Protein AF-A0A6I7NC15-F1 (afdb_monomer_lite)

Secondary structure (DSSP, 8-state):
-HHHHHHHHHHHHHHHHHHHHHHHHHHHHHHH------------------------------------PPP--PPPPPPPPPPPP-PPPPPPPP-PPPPPPPPPPPPPP------------------PPPP-----------------------HHHHHHHHHHHHHHH-HHHHHHHHHHHHHHS-TT-TTHHHHHHHHHHHHHHTT-HHHHHHHHHHHHHHS-HHHHHHHHHHHHHHHHHHSTTGGGGGGGG-

Sequence (254 aa):
MAAVRTFLRKYWILIVIVLWVIAWANRDWLAGQAPAGEDAYAEERPIEVPPAVRDVEADEDAAAAEPSPRPQETPPEPEPAPEPEPVAPAPETEVSAVPQPEPAPAVPEREPEAEAEAEVDRPTATPETPITAAPVTEPVVEREEVVAPEVVETPAELLSRSRSVARSRGPGAAAEVLAAGLRELPGDVPERADLYGEMGNYHFTAGNFTAALAAYDSALKALPEEDRIAMLRRLAPIYDRYHPAGRSHLDQFR

Foldseek 3Di:
DVVVVVVCVVCVVVVVVVVVVVVVVVVVVVVPPPPPDDDDPPPPDDPPDDDDDDDDDDDDDDDDDDDDDDPPDDPPDDDDDDDDDDDDDDDDDDDDDDDDDDDDDDDDDDDDDDDDDDDDDDDDDDDDDDDDDDDDDDDPDPPPPPVPPPPLQDLVNLLVVLVVCCVVPNLVVSLVSLVVSLVSDDLLDLCQLVSLQSSLVSCVRVVNLVSSVVSNVVSLVSHDLVPNVVSLVVCQVVQLPRPPVHSVVSVVSD

Radius of gyration: 33.26 Å; chains: 1; bounding box: 76×78×98 Å

Structure (mmCIF, N/CA/C/O backbone):
data_AF-A0A6I7NC15-F1
#
_entry.id   AF-A0A6I7NC15-F1
#
loop_
_atom_site.group_PDB
_atom_site.id
_atom_site.type_symbol
_atom_site.label_atom_id
_atom_site.label_alt_id
_atom_site.label_comp_id
_atom_site.label_asym_id
_atom_site.label_entity_id
_atom_site.label_seq_id
_atom_site.pdbx_PDB_ins_code
_atom_site.Cartn_x
_atom_site.Cartn_y
_atom_site.Cartn_z
_atom_site.occupancy
_atom_site.B_iso_or_equiv
_atom_site.auth_seq_id
_atom_site.auth_comp_id
_atom_site.auth_asym_id
_atom_site.auth_atom_id
_atom_site.pdbx_PDB_model_num
ATOM 1 N N . MET A 1 1 ? 31.608 29.671 -37.536 1.00 59.28 1 MET A N 1
ATOM 2 C CA . MET A 1 1 ? 30.772 28.443 -37.546 1.00 59.28 1 MET A CA 1
ATOM 3 C C . MET A 1 1 ? 31.076 27.440 -36.422 1.00 59.28 1 MET A C 1
ATOM 5 O O . MET A 1 1 ? 30.171 26.700 -36.061 1.00 59.28 1 MET A O 1
ATOM 9 N N . ALA A 1 2 ? 32.283 27.391 -35.835 1.00 73.38 2 ALA A N 1
ATOM 10 C CA . ALA A 1 2 ? 32.588 26.456 -34.736 1.00 73.38 2 ALA A CA 1
ATOM 11 C C . ALA A 1 2 ? 31.873 26.797 -33.407 1.00 73.38 2 ALA A C 1
ATOM 13 O O . ALA A 1 2 ? 31.370 25.902 -32.739 1.00 73.38 2 ALA A O 1
ATOM 14 N N . ALA A 1 3 ? 31.737 28.087 -33.072 1.00 77.38 3 ALA A N 1
ATOM 15 C CA . ALA A 1 3 ? 31.092 28.534 -31.831 1.00 77.38 3 ALA A CA 1
ATOM 16 C C . ALA A 1 3 ? 29.599 28.150 -31.729 1.00 77.38 3 ALA A C 1
ATOM 18 O O . ALA A 1 3 ? 29.119 27.808 -30.652 1.00 77.38 3 ALA A O 1
ATOM 19 N N . VAL A 1 4 ? 28.880 28.127 -32.860 1.00 83.06 4 VAL A N 1
ATOM 20 C CA . VAL A 1 4 ? 27.444 27.794 -32.911 1.00 83.06 4 VAL A CA 1
ATOM 21 C C . VAL A 1 4 ? 27.193 26.325 -32.552 1.00 83.06 4 VAL A C 1
ATOM 23 O O . VAL A 1 4 ? 26.239 26.021 -31.842 1.00 83.06 4 VAL A O 1
ATOM 26 N N . ARG A 1 5 ? 28.076 25.403 -32.966 1.00 86.94 5 ARG A N 1
ATOM 27 C CA . ARG A 1 5 ? 27.926 23.967 -32.659 1.00 86.94 5 ARG A CA 1
ATOM 28 C C . ARG A 1 5 ? 28.148 23.664 -31.179 1.00 86.94 5 ARG A C 1
ATOM 30 O O . ARG A 1 5 ? 27.457 22.816 -30.624 1.00 86.94 5 ARG A O 1
ATOM 37 N N . THR A 1 6 ? 29.083 24.362 -30.535 1.00 90.69 6 THR A N 1
ATOM 38 C CA . THR A 1 6 ? 29.348 24.198 -29.098 1.00 90.69 6 THR A CA 1
ATOM 39 C C . THR A 1 6 ? 28.183 24.713 -28.258 1.00 90.69 6 THR A C 1
ATOM 41 O O . THR A 1 6 ? 27.813 24.075 -27.275 1.00 90.69 6 THR A O 1
ATOM 44 N N . PHE A 1 7 ? 27.560 25.818 -28.681 1.00 85.81 7 PHE A N 1
ATOM 45 C CA . PHE A 1 7 ? 26.351 26.336 -28.048 1.00 85.81 7 PHE A CA 1
ATOM 46 C C . PHE A 1 7 ? 25.203 25.323 -28.182 1.00 85.81 7 PHE A C 1
ATOM 48 O O . PHE A 1 7 ? 24.685 24.847 -27.175 1.00 85.81 7 PHE A O 1
ATOM 55 N N . LEU A 1 8 ? 24.895 24.868 -29.401 1.00 88.25 8 LEU A N 1
ATOM 56 C CA . LEU A 1 8 ? 23.813 23.903 -29.637 1.00 88.25 8 LEU A CA 1
ATOM 57 C C . LEU A 1 8 ? 23.972 22.616 -28.814 1.00 88.25 8 LEU A C 1
ATOM 59 O O . LEU A 1 8 ? 23.009 22.123 -28.238 1.00 88.25 8 LEU A O 1
ATOM 63 N N . ARG A 1 9 ? 25.200 22.100 -28.691 1.00 89.50 9 ARG A N 1
ATOM 64 C CA . ARG A 1 9 ? 25.469 20.869 -27.937 1.00 89.50 9 ARG A CA 1
ATOM 65 C C . ARG A 1 9 ? 25.280 21.035 -26.427 1.00 89.50 9 ARG A C 1
ATOM 67 O O . ARG A 1 9 ? 24.850 20.091 -25.773 1.00 89.50 9 ARG A O 1
ATOM 74 N N . LYS A 1 10 ? 25.582 22.217 -25.879 1.00 91.25 10 LYS A N 1
ATOM 75 C CA . LYS A 1 10 ? 25.430 22.502 -24.443 1.00 91.25 10 LYS A CA 1
ATOM 76 C C . LYS A 1 10 ? 23.969 22.736 -24.057 1.00 91.25 10 LYS A C 1
ATOM 78 O O . LYS A 1 10 ? 23.552 22.307 -22.988 1.00 91.25 10 LYS A O 1
ATOM 83 N N . TYR A 1 11 ? 23.198 23.383 -24.929 1.00 95.75 11 TYR A N 1
ATOM 84 C CA . TYR A 1 11 ? 21.806 23.732 -24.638 1.00 95.75 11 TYR A CA 1
ATOM 85 C C . TYR A 1 11 ? 20.787 22.692 -25.105 1.00 95.75 11 TYR A C 1
ATOM 87 O O . TYR A 1 11 ? 19.640 22.773 -24.685 1.00 95.75 11 TYR A O 1
ATOM 95 N N . TRP A 1 12 ? 21.179 21.688 -25.898 1.00 96.56 12 TRP A N 1
ATOM 96 C CA . TRP A 1 12 ? 20.254 20.635 -26.329 1.00 96.56 12 TRP A CA 1
ATOM 97 C C . TRP A 1 12 ? 19.620 19.917 -25.124 1.00 96.56 12 TRP A C 1
ATOM 99 O O . TRP A 1 12 ? 18.405 19.897 -25.002 1.00 96.56 12 TRP A O 1
ATOM 109 N N . ILE A 1 13 ? 20.396 19.459 -24.140 1.00 94.88 13 ILE A N 1
ATOM 110 C CA . ILE A 1 13 ? 19.821 18.796 -22.949 1.00 94.88 13 ILE A CA 1
ATOM 111 C C . ILE A 1 13 ? 18.799 19.695 -22.228 1.00 94.88 13 ILE A C 1
ATOM 113 O O . ILE A 1 13 ? 17.731 19.231 -21.839 1.00 94.88 13 ILE A O 1
ATOM 117 N N . LEU A 1 14 ? 19.086 20.994 -22.110 1.00 96.50 14 LEU A N 1
ATOM 118 C CA . LEU A 1 14 ? 18.169 21.968 -21.512 1.00 96.50 14 LEU A CA 1
ATOM 119 C C . LEU A 1 14 ? 16.873 22.110 -22.321 1.00 96.50 14 LEU A C 1
ATOM 121 O O . LEU A 1 14 ? 15.792 22.132 -21.743 1.00 96.50 14 LEU A O 1
ATOM 125 N N . ILE A 1 15 ? 16.974 22.147 -23.650 1.00 96.50 15 ILE A N 1
ATOM 126 C CA . ILE A 1 15 ? 15.816 22.192 -24.549 1.00 96.50 15 ILE A CA 1
ATOM 127 C C . ILE A 1 15 ? 14.973 20.910 -24.421 1.00 96.50 15 ILE A C 1
ATOM 129 O O . ILE A 1 15 ? 13.752 21.024 -24.374 1.00 96.50 15 ILE A O 1
ATOM 133 N N . VAL A 1 16 ? 15.580 19.715 -24.291 1.00 97.25 16 VAL A N 1
ATOM 134 C CA . VAL A 1 16 ? 14.831 18.462 -24.022 1.00 97.25 16 VAL A CA 1
ATOM 135 C C . VAL A 1 16 ? 14.010 18.601 -22.744 1.00 97.25 16 VAL A C 1
ATOM 137 O O . VAL A 1 16 ? 12.819 18.307 -22.743 1.00 97.25 16 VAL A O 1
ATOM 140 N N . ILE A 1 17 ? 14.652 19.038 -21.656 1.00 96.88 17 ILE A N 1
ATOM 141 C CA . ILE A 1 17 ? 14.025 19.124 -20.332 1.00 96.88 17 ILE A CA 1
ATOM 142 C C . ILE A 1 17 ? 12.861 20.115 -20.364 1.00 96.88 17 ILE A C 1
ATOM 144 O O . ILE A 1 17 ? 11.776 19.798 -19.886 1.00 96.88 17 ILE A O 1
ATOM 148 N N . VAL A 1 18 ? 13.056 21.286 -20.976 1.00 97.44 18 VAL A N 1
ATOM 149 C CA . VAL A 1 18 ? 11.997 22.295 -21.110 1.00 97.44 18 VAL A CA 1
ATOM 150 C C . VAL A 1 18 ? 10.830 21.765 -21.947 1.00 97.44 18 VAL A C 1
ATOM 152 O O . VAL A 1 18 ? 9.682 21.896 -21.529 1.00 97.44 18 VAL A O 1
ATOM 155 N N . LEU A 1 19 ? 11.099 21.111 -23.083 1.00 96.88 19 LEU A N 1
ATOM 156 C CA . LEU A 1 19 ? 10.047 20.502 -23.908 1.00 96.88 19 LEU A CA 1
ATOM 157 C C . LEU A 1 19 ? 9.285 19.405 -23.156 1.00 96.88 19 LEU A C 1
ATOM 159 O O . LEU A 1 19 ? 8.067 19.308 -23.292 1.00 96.88 19 LEU A O 1
ATOM 163 N N . TRP A 1 20 ? 9.975 18.611 -22.337 1.00 97.06 20 TRP A N 1
ATOM 164 C CA . TRP A 1 20 ? 9.352 17.570 -21.524 1.00 97.06 20 TRP A CA 1
ATOM 165 C C . TRP A 1 20 ? 8.433 18.153 -20.441 1.00 97.06 20 TRP A C 1
ATOM 167 O O . TRP A 1 20 ? 7.313 17.677 -20.276 1.00 97.06 20 TRP A O 1
ATOM 177 N N . VAL A 1 21 ? 8.853 19.230 -19.766 1.00 95.88 21 VAL A N 1
ATOM 178 C CA . VAL A 1 21 ? 8.022 19.934 -18.771 1.00 95.88 21 VAL A CA 1
ATOM 179 C C . VAL A 1 21 ? 6.787 20.564 -19.419 1.00 95.88 21 VAL A C 1
ATOM 181 O O . VAL A 1 21 ? 5.694 20.427 -18.878 1.00 95.88 21 VAL A O 1
ATOM 184 N N . ILE A 1 22 ? 6.927 21.197 -20.591 1.00 94.56 22 ILE A N 1
ATOM 185 C CA . ILE A 1 22 ? 5.785 21.766 -21.331 1.00 94.56 22 ILE A CA 1
ATOM 186 C C . ILE A 1 22 ? 4.804 20.659 -21.746 1.00 94.56 22 ILE A C 1
ATOM 188 O O . ILE A 1 22 ? 3.594 20.812 -21.580 1.00 94.56 22 ILE A O 1
ATOM 192 N N . ALA A 1 23 ? 5.309 19.527 -22.247 1.00 90.56 23 ALA A N 1
ATOM 193 C CA . ALA A 1 23 ? 4.473 18.387 -22.619 1.00 90.56 23 ALA A CA 1
ATOM 194 C C . ALA A 1 23 ? 3.731 17.791 -21.411 1.00 90.56 23 ALA A C 1
ATOM 196 O O . ALA A 1 23 ? 2.566 17.411 -21.528 1.00 90.56 23 ALA A O 1
ATOM 197 N N . TRP A 1 24 ? 4.387 17.731 -20.250 1.00 93.44 24 TRP A N 1
ATOM 198 C CA . TRP A 1 24 ? 3.774 17.258 -19.012 1.00 93.44 24 TRP A CA 1
ATOM 199 C C . TRP A 1 24 ? 2.712 18.238 -18.486 1.00 93.44 24 TRP A C 1
ATOM 201 O O . TRP A 1 24 ? 1.601 17.815 -18.190 1.00 93.44 24 TRP A O 1
ATOM 211 N N . ALA A 1 25 ? 2.989 19.545 -18.481 1.00 85.88 25 ALA A N 1
ATOM 212 C CA . ALA A 1 25 ? 2.035 20.569 -18.047 1.00 85.88 25 ALA A CA 1
ATOM 213 C C . ALA A 1 25 ? 0.772 20.626 -18.932 1.00 85.88 25 ALA A C 1
ATOM 215 O O . ALA A 1 25 ? -0.342 20.755 -18.425 1.00 85.88 25 ALA A O 1
ATOM 216 N N . ASN A 1 26 ? 0.918 20.461 -20.252 1.00 86.56 26 ASN A N 1
ATOM 217 C CA . ASN A 1 26 ? -0.228 20.412 -21.166 1.00 86.56 26 ASN A CA 1
ATOM 218 C C . ASN A 1 26 ? -1.077 19.143 -21.006 1.00 86.56 26 ASN A C 1
ATOM 220 O O . ASN A 1 26 ? -2.262 19.160 -21.337 1.00 86.56 26 ASN A O 1
ATOM 224 N N . ARG A 1 27 ? -0.504 18.043 -20.501 1.00 83.06 27 ARG A N 1
ATOM 225 C CA . ARG A 1 27 ? -1.249 16.800 -20.262 1.00 83.06 27 ARG A CA 1
ATOM 226 C C . ARG A 1 27 ? -2.326 16.987 -19.194 1.00 83.06 27 ARG A C 1
ATOM 228 O O . ARG A 1 27 ? -3.437 16.500 -19.385 1.00 83.06 27 ARG A O 1
ATOM 235 N N . ASP A 1 28 ? -2.013 17.704 -18.118 1.00 76.81 28 ASP A N 1
ATOM 236 C CA . ASP A 1 28 ? -2.983 17.991 -17.057 1.00 76.81 28 ASP A CA 1
ATOM 237 C C . ASP A 1 28 ? -4.042 19.000 -17.520 1.00 76.81 28 ASP A C 1
ATOM 239 O O . ASP A 1 28 ? -5.221 18.849 -17.200 1.00 76.81 28 ASP A O 1
ATOM 243 N N . TRP A 1 29 ? -3.662 19.976 -18.354 1.00 73.81 29 TRP A N 1
ATOM 244 C CA . TRP A 1 29 ? -4.610 20.938 -18.926 1.00 73.81 29 TRP A CA 1
ATOM 245 C C . TRP A 1 29 ? -5.618 20.281 -19.886 1.00 73.81 29 TRP A C 1
ATOM 247 O O . TRP A 1 29 ? -6.814 20.566 -19.822 1.00 73.81 29 TRP A O 1
ATOM 257 N N . LEU A 1 30 ? -5.174 19.327 -20.713 1.00 64.38 30 LEU A N 1
ATOM 258 C CA . LEU A 1 30 ? -6.049 18.574 -21.623 1.00 64.38 30 LEU A CA 1
ATOM 259 C C . LEU A 1 30 ? -6.990 17.594 -20.903 1.00 64.38 30 LEU A C 1
ATOM 261 O O . LEU A 1 30 ? -8.026 17.234 -21.456 1.00 64.38 30 LEU A O 1
ATOM 265 N N . ALA A 1 31 ? -6.669 17.169 -19.678 1.00 69.06 31 ALA A N 1
ATOM 266 C CA . ALA A 1 31 ? -7.536 16.284 -18.899 1.00 69.06 31 ALA A CA 1
ATOM 267 C C . ALA A 1 31 ? -8.744 17.013 -18.272 1.00 69.06 31 ALA A C 1
ATOM 269 O O . ALA A 1 31 ? -9.724 16.362 -17.915 1.00 69.06 31 ALA A O 1
ATOM 270 N N . GLY A 1 32 ? -8.688 18.345 -18.140 1.00 61.22 32 GLY A N 1
ATOM 271 C CA . GLY A 1 32 ? -9.733 19.157 -17.502 1.00 61.22 32 GLY A CA 1
ATOM 272 C C . GLY A 1 32 ? -10.845 19.652 -18.434 1.00 61.22 32 GLY A C 1
ATOM 273 O O . GLY A 1 32 ? -11.907 20.035 -17.953 1.00 61.22 32 GLY A O 1
ATOM 274 N N . GLN A 1 33 ? -10.647 19.622 -19.754 1.00 53.59 33 GLN A N 1
ATOM 275 C CA . GLN A 1 33 ? -11.676 19.988 -20.735 1.00 53.59 33 GLN A CA 1
ATOM 276 C C . GLN A 1 33 ? -12.493 18.760 -21.154 1.00 53.59 33 GLN A C 1
ATOM 278 O O . GLN A 1 33 ? -12.543 18.386 -22.326 1.00 53.59 33 GLN A O 1
ATOM 283 N N . ALA A 1 34 ? -13.168 18.123 -20.196 1.00 58.59 34 ALA A N 1
ATOM 284 C CA . ALA A 1 34 ? -14.401 17.440 -20.563 1.00 58.59 34 ALA A CA 1
ATOM 285 C C . ALA A 1 34 ? -15.370 18.544 -21.018 1.00 58.59 34 ALA A C 1
ATOM 287 O O . ALA A 1 34 ? -15.573 19.489 -20.249 1.00 58.59 34 ALA A O 1
ATOM 288 N N . PRO A 1 35 ? -15.922 18.502 -22.245 1.00 57.62 35 PRO A N 1
ATOM 289 C CA . PRO A 1 35 ? -16.957 19.450 -22.614 1.00 57.62 35 PRO A CA 1
ATOM 290 C C . PRO A 1 35 ? -18.060 19.300 -21.572 1.00 57.62 35 PRO A C 1
ATOM 292 O O . PRO A 1 35 ? -18.581 18.201 -21.370 1.00 57.62 35 PRO A O 1
ATOM 295 N N . ALA A 1 36 ? -18.365 20.391 -20.872 1.00 56.41 36 ALA A N 1
ATOM 296 C CA . ALA A 1 36 ? -19.624 20.529 -20.172 1.00 56.41 36 ALA A CA 1
ATOM 297 C C . ALA A 1 36 ? -20.699 20.442 -21.257 1.00 56.41 36 ALA A C 1
ATOM 299 O O . ALA A 1 36 ? -21.059 21.438 -21.874 1.00 56.41 36 ALA A O 1
ATOM 300 N N . GLY A 1 37 ? -21.085 19.209 -21.584 1.00 54.91 37 GLY A N 1
ATOM 301 C CA . GLY A 1 37 ? -22.201 18.918 -22.451 1.00 54.91 37 GLY A CA 1
ATOM 302 C C . GLY A 1 37 ? -23.432 19.446 -21.750 1.00 54.91 37 GLY A C 1
ATOM 303 O O . GLY A 1 37 ? -23.951 18.813 -20.831 1.00 54.91 37 GLY A O 1
ATOM 304 N N . GLU A 1 38 ? -23.831 20.639 -22.171 1.00 56.97 38 GLU A N 1
ATOM 305 C CA . GLU A 1 38 ? -25.223 21.034 -22.255 1.00 56.97 38 GLU A CA 1
ATOM 306 C C . GLU A 1 38 ? -26.049 19.830 -22.745 1.00 56.97 38 GLU A C 1
ATOM 308 O O . GLU A 1 38 ? -25.682 19.130 -23.690 1.00 56.97 38 GLU A O 1
ATOM 313 N N . ASP A 1 39 ? -27.158 19.600 -22.049 1.00 57.25 39 ASP A N 1
ATOM 314 C CA . ASP A 1 39 ? -28.315 18.848 -22.524 1.00 57.25 39 ASP A CA 1
ATOM 315 C C . ASP A 1 39 ? -28.184 17.319 -22.634 1.00 57.25 39 ASP A C 1
ATOM 317 O O . ASP A 1 39 ? -28.235 16.720 -23.706 1.00 57.25 39 ASP A O 1
ATOM 321 N N . ALA A 1 40 ? -28.210 16.652 -21.480 1.00 53.44 40 ALA A N 1
ATOM 322 C CA . ALA A 1 40 ? -28.815 15.325 -21.374 1.00 53.44 40 ALA A CA 1
ATOM 323 C C . ALA A 1 40 ? -29.962 15.369 -20.356 1.00 53.44 40 ALA A C 1
ATOM 325 O O . ALA A 1 40 ? -29.847 14.905 -19.222 1.00 53.44 40 ALA A O 1
ATOM 326 N N . TYR A 1 41 ? -31.089 15.941 -20.786 1.00 53.69 41 TYR A N 1
ATOM 327 C CA . TYR A 1 41 ? -32.403 15.618 -20.239 1.00 53.69 41 TYR A CA 1
ATOM 328 C C . TYR A 1 41 ? -32.637 14.113 -20.430 1.00 53.69 41 TYR A C 1
ATOM 330 O O . TYR A 1 41 ? -33.135 13.671 -21.463 1.00 53.69 41 TYR A O 1
ATOM 338 N N . ALA A 1 42 ? -32.225 13.311 -19.452 1.00 50.09 42 ALA A N 1
ATOM 339 C CA . ALA A 1 42 ? -32.624 11.919 -19.369 1.00 50.09 42 ALA A CA 1
ATOM 340 C C . ALA A 1 42 ? -34.095 11.884 -18.946 1.00 50.09 42 ALA A C 1
ATOM 342 O O . ALA A 1 42 ? -34.431 12.177 -17.800 1.00 50.09 42 ALA A O 1
ATOM 343 N N . GLU A 1 43 ? -34.956 11.562 -19.911 1.00 53.03 43 GLU A N 1
ATOM 344 C CA . GLU A 1 43 ? -36.306 11.052 -19.700 1.00 53.03 43 GLU A CA 1
ATOM 345 C C . GLU A 1 43 ? -36.364 10.160 -18.452 1.00 53.03 43 GLU A C 1
ATOM 347 O O . GLU A 1 43 ? -35.702 9.120 -18.376 1.00 53.03 43 GLU A O 1
ATOM 352 N N . GLU A 1 44 ? -37.202 10.546 -17.493 1.00 46.34 44 GLU A N 1
ATOM 353 C CA . GLU A 1 44 ? -37.698 9.660 -16.448 1.00 46.34 44 GLU A CA 1
ATOM 354 C C . GLU A 1 44 ? -38.445 8.500 -17.119 1.00 46.34 44 GLU A C 1
ATOM 356 O O . GLU A 1 44 ? -39.639 8.576 -17.411 1.00 46.34 44 GLU A O 1
ATOM 361 N N . ARG A 1 45 ? -37.740 7.402 -17.402 1.00 55.75 45 ARG A N 1
ATOM 362 C CA . ARG A 1 45 ? -38.404 6.135 -17.693 1.00 55.75 45 ARG A CA 1
ATOM 363 C C . ARG A 1 45 ? -38.945 5.579 -16.373 1.00 55.75 45 ARG A C 1
ATOM 365 O O . ARG A 1 45 ? -38.151 5.342 -15.461 1.00 55.75 45 ARG A O 1
ATOM 372 N N . PRO A 1 46 ? -40.265 5.361 -16.245 1.00 58.84 46 PRO A N 1
ATOM 373 C CA . PRO A 1 46 ? -40.837 4.754 -15.055 1.00 58.84 46 PRO A CA 1
ATOM 374 C C . PRO A 1 46 ? -40.273 3.341 -14.883 1.00 58.84 46 PRO A C 1
ATOM 376 O O . PRO A 1 46 ? -40.292 2.524 -15.802 1.00 58.84 46 PRO A O 1
ATOM 379 N N . ILE A 1 47 ? -39.744 3.079 -13.690 1.00 55.59 47 ILE A N 1
ATOM 380 C CA . ILE A 1 47 ? -39.237 1.776 -13.270 1.00 55.59 47 ILE A CA 1
ATOM 381 C C . ILE A 1 47 ? -40.441 0.838 -13.142 1.00 55.59 47 ILE A C 1
ATOM 383 O O . ILE A 1 47 ? -41.212 0.915 -12.186 1.00 55.59 47 ILE A O 1
ATOM 387 N N . GLU A 1 48 ? -40.619 -0.031 -14.132 1.00 55.25 48 GLU A N 1
ATOM 388 C CA . GLU A 1 48 ? -41.559 -1.144 -14.081 1.00 55.25 48 GLU A CA 1
ATOM 389 C C . GLU A 1 48 ? -41.004 -2.181 -13.093 1.00 55.25 48 GLU A C 1
ATOM 391 O O . GLU A 1 48 ? -40.005 -2.850 -13.352 1.00 55.25 48 GLU A O 1
ATOM 396 N N . VAL A 1 49 ? -41.599 -2.233 -11.900 1.00 66.25 49 VAL A N 1
ATOM 397 C CA . VAL A 1 49 ? -41.236 -3.162 -10.825 1.00 66.25 49 VAL A CA 1
ATOM 398 C C . VAL A 1 49 ? -41.665 -4.575 -11.241 1.00 66.25 49 VAL A C 1
ATOM 400 O O . VAL A 1 49 ? -42.869 -4.814 -11.366 1.00 66.25 49 VAL A O 1
ATOM 403 N N . PRO A 1 50 ? -40.740 -5.531 -11.448 1.00 63.81 50 PRO A N 1
ATOM 404 C CA . PRO A 1 50 ? -41.125 -6.907 -11.734 1.00 63.81 50 PRO A CA 1
ATOM 405 C C . PRO A 1 50 ? -41.780 -7.546 -10.495 1.00 63.81 50 PRO A C 1
ATOM 407 O O . PRO A 1 50 ? -41.326 -7.313 -9.369 1.00 63.81 50 PRO A O 1
ATOM 410 N N . PRO A 1 51 ? -42.846 -8.352 -10.665 1.00 56.91 51 PRO A N 1
ATOM 411 C CA . PRO A 1 51 ? -43.514 -9.004 -9.550 1.00 56.91 51 PRO A CA 1
ATOM 412 C C . PRO A 1 51 ? -42.589 -10.029 -8.890 1.00 56.91 51 PRO A C 1
ATOM 414 O O . PRO A 1 51 ? -41.935 -10.834 -9.551 1.00 56.91 51 PRO A O 1
ATOM 417 N N . ALA A 1 52 ? -42.567 -9.987 -7.560 1.00 54.81 52 ALA A N 1
ATOM 418 C CA . ALA A 1 52 ? -41.866 -10.926 -6.704 1.00 54.81 52 ALA A CA 1
ATOM 419 C C . ALA A 1 52 ? -42.334 -12.364 -6.971 1.00 54.81 52 ALA A C 1
ATOM 421 O O . ALA A 1 52 ? -43.447 -12.742 -6.604 1.00 54.81 52 ALA A O 1
ATOM 422 N N . VAL A 1 53 ? -41.459 -13.171 -7.567 1.00 54.81 53 VAL A N 1
ATOM 423 C CA . VAL A 1 53 ? -41.599 -14.626 -7.578 1.00 54.81 53 VAL A CA 1
ATOM 424 C C . VAL A 1 53 ? -41.064 -15.130 -6.239 1.00 54.81 53 VAL A C 1
ATOM 426 O O . VAL A 1 53 ? -39.858 -15.237 -6.023 1.00 54.81 53 VAL A O 1
ATOM 429 N N . ARG A 1 54 ? -41.993 -15.342 -5.303 1.00 52.44 54 ARG A N 1
ATOM 430 C CA . ARG A 1 54 ? -41.841 -16.338 -4.240 1.00 52.44 54 ARG A CA 1
ATOM 431 C C . ARG A 1 54 ? -41.968 -17.725 -4.875 1.00 52.44 54 ARG A C 1
ATOM 433 O O . ARG A 1 54 ? -42.695 -17.854 -5.852 1.00 52.44 54 ARG A O 1
ATOM 440 N N . ASP A 1 55 ? -41.287 -18.686 -4.255 1.00 51.00 55 ASP A N 1
ATOM 441 C CA . ASP A 1 55 ? -41.481 -20.148 -4.310 1.00 51.00 55 ASP A CA 1
ATOM 442 C C . ASP A 1 55 ? -40.266 -20.912 -4.845 1.00 51.00 55 ASP A C 1
ATOM 444 O O . ASP A 1 55 ? -40.122 -21.087 -6.048 1.00 51.00 55 ASP A O 1
ATOM 448 N N . VAL A 1 56 ? -39.426 -21.377 -3.908 1.00 49.72 56 VAL A N 1
ATOM 449 C CA . VAL A 1 56 ? -38.741 -22.690 -3.907 1.00 49.72 56 VAL A CA 1
ATOM 450 C C . VAL A 1 56 ? -38.483 -23.009 -2.416 1.00 49.72 56 VAL A C 1
ATOM 452 O O . VAL A 1 56 ? -37.699 -22.317 -1.769 1.00 49.72 56 VAL A O 1
ATOM 455 N N . GLU A 1 57 ? -39.386 -23.717 -1.726 1.00 46.44 57 GLU A N 1
ATOM 456 C CA . GLU A 1 57 ? -39.319 -25.173 -1.456 1.00 46.44 57 GLU A CA 1
ATOM 457 C C . GLU A 1 57 ? -37.898 -25.603 -1.031 1.00 46.44 57 GLU A C 1
ATOM 459 O O . GLU A 1 57 ? -36.974 -25.619 -1.829 1.00 46.44 57 GLU A O 1
ATOM 464 N N . ALA A 1 58 ? -37.591 -25.685 0.266 1.00 53.28 58 ALA A N 1
ATOM 465 C CA . ALA A 1 58 ? -37.861 -26.842 1.126 1.00 53.28 58 ALA A CA 1
ATOM 466 C C . ALA A 1 58 ? -37.321 -28.156 0.533 1.00 53.28 58 ALA A C 1
ATOM 468 O O . ALA A 1 58 ? -38.092 -28.970 0.044 1.00 53.28 58 ALA A O 1
ATOM 469 N N . ASP A 1 59 ? -36.005 -28.356 0.634 1.00 47.00 59 ASP A N 1
ATOM 470 C CA . ASP A 1 59 ? -35.421 -29.697 0.676 1.00 47.00 59 ASP A CA 1
ATOM 471 C C . ASP A 1 59 ? -34.802 -29.902 2.062 1.00 47.00 59 ASP A C 1
ATOM 473 O O . ASP A 1 59 ? -33.798 -29.292 2.447 1.00 47.00 59 ASP A O 1
ATOM 477 N N . GLU A 1 60 ? -35.516 -30.716 2.833 1.00 52.94 60 GLU A N 1
ATOM 478 C CA . GLU A 1 60 ? -35.026 -31.430 3.997 1.00 52.94 60 GLU A CA 1
ATOM 479 C C . GLU A 1 60 ? -33.987 -32.484 3.568 1.00 52.94 60 GLU A C 1
ATOM 481 O O . GLU A 1 60 ? -33.931 -32.920 2.423 1.00 52.94 60 GLU A O 1
ATOM 486 N N . ASP A 1 61 ? -33.245 -32.966 4.562 1.00 50.00 61 ASP A N 1
ATOM 487 C CA . ASP A 1 61 ? -32.592 -34.278 4.584 1.00 50.00 61 ASP A CA 1
ATOM 488 C C . ASP A 1 61 ? -31.139 -34.379 4.078 1.00 50.00 61 ASP A C 1
ATOM 490 O O . ASP A 1 61 ? -30.824 -34.845 2.986 1.00 50.00 61 ASP A O 1
ATOM 494 N N . ALA A 1 62 ? -30.205 -34.057 4.980 1.00 50.12 62 ALA A N 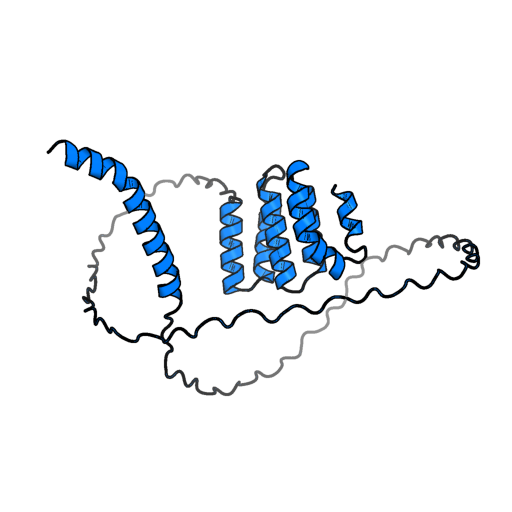1
ATOM 495 C CA . ALA A 1 62 ? -28.930 -34.770 5.063 1.00 50.12 62 ALA A CA 1
ATOM 496 C C . ALA A 1 62 ? -28.389 -34.725 6.499 1.00 50.12 62 ALA A C 1
ATOM 498 O O . ALA A 1 62 ? -27.590 -33.870 6.883 1.00 50.12 62 ALA A O 1
ATOM 499 N N . ALA A 1 63 ? -28.845 -35.687 7.299 1.00 52.88 63 ALA A N 1
ATOM 500 C CA . ALA A 1 63 ? -28.254 -36.055 8.572 1.00 52.88 63 ALA A CA 1
ATOM 501 C C . ALA A 1 63 ? -26.760 -36.405 8.410 1.00 52.88 63 ALA A C 1
ATOM 503 O O . ALA A 1 63 ? -26.407 -37.440 7.846 1.00 52.88 63 ALA A O 1
ATOM 504 N N . ALA A 1 64 ? -25.879 -35.570 8.961 1.00 51.81 64 ALA A N 1
ATOM 505 C CA . ALA A 1 64 ? -24.467 -35.888 9.145 1.00 51.81 64 ALA A CA 1
ATOM 506 C C . ALA A 1 64 ? -24.030 -35.476 10.558 1.00 51.81 64 ALA A C 1
ATOM 508 O O . ALA A 1 64 ? -23.682 -34.330 10.813 1.00 51.81 64 ALA A O 1
ATOM 509 N N . ALA A 1 65 ? -24.122 -36.455 11.462 1.00 50.59 65 ALA A N 1
ATOM 510 C CA . ALA A 1 65 ? -23.392 -36.617 12.720 1.00 50.59 65 ALA A CA 1
ATOM 511 C C . ALA A 1 65 ? -22.724 -35.360 13.313 1.00 50.59 65 ALA A C 1
ATOM 513 O O . ALA A 1 65 ? -21.579 -35.034 12.996 1.00 50.59 65 ALA A O 1
ATOM 514 N N . GLU A 1 66 ? -23.403 -34.732 14.274 1.00 49.91 66 GLU A N 1
ATOM 515 C CA . GLU A 1 66 ? -22.774 -33.790 15.197 1.00 49.91 66 GLU A CA 1
ATOM 516 C C . GLU A 1 66 ? -21.716 -34.519 16.052 1.00 49.91 66 GLU A C 1
ATOM 518 O O . GLU A 1 66 ? -22.043 -35.494 16.742 1.00 49.91 66 GLU A O 1
ATOM 523 N N . PRO A 1 67 ? -20.440 -34.090 16.048 1.00 61.12 67 PRO A N 1
ATOM 524 C CA . PRO A 1 67 ? -19.470 -34.575 17.014 1.00 61.12 67 PRO A CA 1
ATOM 525 C C . PRO A 1 67 ? -19.832 -34.039 18.402 1.00 61.12 67 PRO A C 1
ATOM 527 O O . PRO A 1 67 ? -20.023 -32.838 18.592 1.00 61.12 67 PRO A O 1
ATOM 530 N N . SER A 1 68 ? -19.906 -34.946 19.378 1.00 66.38 68 SER A N 1
ATOM 531 C CA . SER A 1 68 ? -20.181 -34.641 20.781 1.00 66.38 68 SER A CA 1
ATOM 532 C C . SER A 1 68 ? -19.366 -33.437 21.280 1.00 66.38 68 SER A C 1
ATOM 534 O O . SER A 1 68 ? -18.147 -33.404 21.070 1.00 66.38 68 SER A O 1
ATOM 536 N N . PRO A 1 69 ? -19.987 -32.467 21.977 1.00 62.38 69 PRO A N 1
ATOM 537 C CA . PRO A 1 69 ? -19.255 -31.358 22.569 1.00 62.38 69 PRO A CA 1
ATOM 538 C C . PRO A 1 69 ? -18.267 -31.909 23.600 1.00 62.38 69 PRO A C 1
ATOM 540 O O . PRO A 1 69 ? -18.649 -32.588 24.556 1.00 62.38 69 PRO A O 1
ATOM 543 N N . ARG A 1 70 ? -16.973 -31.641 23.393 1.00 68.25 70 ARG A N 1
ATOM 544 C CA . ARG A 1 70 ? -15.959 -31.883 24.423 1.00 68.25 70 ARG A CA 1
ATOM 545 C C . ARG A 1 70 ? -16.313 -31.046 25.659 1.00 68.25 70 ARG A C 1
ATOM 547 O O . ARG A 1 70 ? -16.743 -29.903 25.487 1.00 68.25 70 ARG A O 1
ATOM 554 N N . PRO A 1 71 ? -16.112 -31.572 26.879 1.00 65.50 71 PRO A N 1
ATOM 555 C CA . PRO A 1 71 ? -16.224 -30.784 28.099 1.00 65.50 71 PRO A CA 1
ATOM 556 C C . PRO A 1 71 ? -15.333 -29.548 27.974 1.00 65.50 71 PRO A C 1
ATOM 558 O O . PRO A 1 71 ? -14.122 -29.676 27.792 1.00 65.50 71 PRO A O 1
ATOM 561 N N . GLN A 1 72 ? -15.936 -28.361 28.002 1.00 56.03 72 GLN A N 1
ATOM 562 C CA . GLN A 1 72 ? -15.178 -27.126 28.119 1.00 56.03 72 GLN A CA 1
ATOM 563 C C . GLN A 1 72 ? -14.576 -27.110 29.522 1.00 56.03 72 GLN A C 1
ATOM 565 O O . GLN A 1 72 ? -15.301 -27.053 30.514 1.00 56.03 72 GLN A O 1
ATOM 570 N N . GLU A 1 73 ? -13.253 -27.228 29.601 1.00 65.50 73 GLU A N 1
ATOM 571 C CA . GLU A 1 73 ? -12.514 -26.940 30.821 1.00 65.50 73 GLU A CA 1
ATOM 572 C C . GLU A 1 73 ? -12.723 -25.460 31.139 1.00 65.50 73 GLU A C 1
ATOM 574 O O . GLU A 1 73 ? -12.247 -24.577 30.427 1.00 65.50 73 GLU A O 1
ATOM 579 N N . THR A 1 74 ? -13.512 -25.199 32.178 1.00 66.06 74 THR A N 1
ATOM 580 C CA . THR A 1 74 ? -13.703 -23.876 32.766 1.00 66.06 74 THR A CA 1
ATOM 581 C C . THR A 1 74 ? -12.324 -23.280 33.069 1.00 66.06 74 THR A C 1
ATOM 583 O O . THR A 1 74 ? -11.584 -23.878 33.856 1.00 66.06 74 THR A O 1
ATOM 586 N N . PRO A 1 75 ? -11.947 -22.142 32.459 1.00 73.81 75 PRO A N 1
ATOM 587 C CA . PRO A 1 75 ? -10.707 -21.459 32.797 1.00 73.81 75 PRO A CA 1
ATOM 588 C C . PRO A 1 75 ? -10.699 -21.110 34.291 1.00 73.81 75 PRO A C 1
ATOM 590 O O . PRO A 1 75 ? -11.749 -20.718 34.812 1.00 73.81 75 PRO A O 1
ATOM 593 N N . PRO A 1 76 ? -9.561 -21.256 34.993 1.00 74.50 76 PRO A N 1
ATOM 594 C CA . PRO A 1 76 ? -9.465 -20.878 36.394 1.00 74.50 76 PRO A CA 1
ATOM 595 C C . PRO A 1 76 ? -9.826 -19.399 36.556 1.00 74.50 76 PRO A C 1
ATOM 597 O O . PRO A 1 76 ? -9.348 -18.540 35.814 1.00 74.50 76 PRO A O 1
ATOM 600 N N . GLU A 1 77 ? -10.710 -19.142 37.516 1.00 73.06 77 GLU A N 1
ATOM 601 C CA . GLU A 1 77 ? -11.156 -17.817 37.929 1.00 73.06 77 GLU A CA 1
ATOM 602 C C . GLU A 1 77 ? -9.927 -16.935 38.221 1.00 73.06 77 GLU A C 1
ATOM 604 O O . GLU A 1 77 ? -9.070 -17.341 39.012 1.00 73.06 77 GLU A O 1
ATOM 609 N N . PRO A 1 78 ? -9.772 -15.783 37.543 1.00 70.94 78 PRO A N 1
ATOM 610 C CA . PRO A 1 78 ? -8.605 -14.933 37.723 1.00 70.94 78 PRO A CA 1
ATOM 611 C C . PRO A 1 78 ? -8.570 -14.403 39.157 1.00 70.94 78 PRO A C 1
ATOM 613 O O . PRO A 1 78 ? -9.554 -13.851 39.649 1.00 70.94 78 PRO A O 1
ATOM 616 N N . GLU A 1 79 ? -7.424 -14.578 39.817 1.00 74.12 79 GLU A N 1
ATOM 617 C CA . GLU A 1 79 ? -7.181 -14.050 41.158 1.00 74.12 79 GLU A CA 1
ATOM 618 C C . GLU A 1 79 ? -7.465 -12.536 41.203 1.00 74.12 79 GLU A C 1
ATOM 620 O O . GLU A 1 79 ? -7.132 -11.812 40.256 1.00 74.12 79 GLU A O 1
ATOM 625 N N . PRO A 1 80 ? -8.088 -12.036 42.287 1.00 72.06 80 PRO A N 1
ATOM 626 C CA . PRO A 1 80 ? -8.436 -10.629 42.414 1.00 72.06 80 PRO A CA 1
ATOM 627 C C . PRO A 1 80 ? -7.172 -9.767 42.359 1.00 72.06 80 PRO A C 1
ATOM 629 O O . PRO A 1 80 ? -6.247 -9.933 43.154 1.00 72.06 80 PRO A O 1
ATOM 632 N N . ALA A 1 81 ? -7.146 -8.841 41.400 1.00 73.00 81 ALA A N 1
ATOM 633 C CA . ALA A 1 81 ? -6.073 -7.870 41.254 1.00 73.00 81 ALA A CA 1
ATOM 634 C C . ALA A 1 81 ? -5.912 -7.040 42.546 1.00 73.00 81 ALA A C 1
ATOM 636 O O . ALA A 1 81 ? -6.919 -6.676 43.161 1.00 73.00 81 ALA A O 1
ATOM 637 N N . PRO A 1 82 ? -4.671 -6.723 42.960 1.00 71.31 82 PRO A N 1
ATOM 638 C CA . PRO A 1 82 ? -4.419 -5.927 44.155 1.00 71.31 82 PRO A CA 1
ATOM 639 C C . PRO A 1 82 ? -5.029 -4.525 44.018 1.00 71.31 82 PRO A C 1
ATOM 641 O O . PRO A 1 82 ? -4.889 -3.876 42.979 1.00 71.31 82 PRO A O 1
ATOM 644 N N . GLU A 1 83 ? -5.708 -4.075 45.077 1.00 70.50 83 GLU A N 1
ATOM 645 C CA . GLU A 1 83 ? -6.269 -2.726 45.184 1.00 70.50 83 GLU A CA 1
ATOM 646 C C . GLU A 1 83 ? -5.183 -1.668 44.916 1.00 70.50 83 GLU A C 1
ATOM 648 O O . GLU A 1 83 ? -4.097 -1.743 45.499 1.00 70.50 83 GLU A O 1
ATOM 653 N N . PRO A 1 84 ? -5.442 -0.680 44.040 1.00 66.88 84 PRO A N 1
ATOM 654 C CA . PRO A 1 84 ? -4.474 0.364 43.747 1.00 66.88 84 PRO A CA 1
ATOM 655 C C . PRO A 1 84 ? -4.275 1.264 44.971 1.00 66.88 84 PRO A C 1
ATOM 657 O O . PRO A 1 84 ? -5.225 1.840 45.503 1.00 66.88 84 PRO A O 1
ATOM 660 N N . GLU A 1 85 ? -3.020 1.405 45.398 1.00 70.12 85 GLU A N 1
ATOM 661 C CA . GLU A 1 85 ? -2.633 2.348 46.443 1.00 70.12 85 GLU A CA 1
ATOM 662 C C . GLU A 1 85 ? -2.974 3.800 46.040 1.00 70.12 85 GLU A C 1
ATOM 664 O O . GLU A 1 85 ? -2.859 4.171 44.865 1.00 70.12 85 GLU A O 1
ATOM 669 N N . PRO A 1 86 ? -3.389 4.650 46.999 1.00 68.38 86 PRO A N 1
ATOM 670 C CA . PRO A 1 86 ? -3.796 6.024 46.732 1.00 68.38 86 PRO A CA 1
ATOM 671 C C . PRO A 1 86 ? -2.599 6.878 46.293 1.00 68.38 86 PRO A C 1
ATOM 673 O O . PRO A 1 86 ? -1.754 7.275 47.097 1.00 68.38 86 PRO A O 1
ATOM 676 N N . VAL A 1 87 ? -2.548 7.187 44.997 1.00 65.25 87 VAL A N 1
ATOM 677 C CA . VAL A 1 87 ? -1.564 8.099 44.405 1.00 65.25 87 VAL A CA 1
ATOM 678 C C . VAL A 1 87 ? -1.844 9.529 44.878 1.00 65.25 87 VAL A C 1
ATOM 680 O O . VAL A 1 87 ? -2.942 10.058 44.711 1.00 65.25 87 VAL A O 1
ATOM 683 N N . ALA A 1 88 ? -0.832 10.143 45.490 1.00 65.38 88 ALA A N 1
ATOM 684 C CA . ALA A 1 88 ? -0.859 11.516 45.981 1.00 65.38 88 ALA A CA 1
ATOM 685 C C . ALA A 1 88 ? -1.153 12.538 44.857 1.00 65.38 88 ALA A C 1
ATOM 687 O O . ALA A 1 88 ? -0.747 12.325 43.711 1.00 65.38 88 ALA A O 1
ATOM 688 N N . PRO A 1 89 ? -1.824 13.665 45.167 1.00 63.62 89 PRO A N 1
ATOM 689 C CA . PRO A 1 89 ? -2.180 14.678 44.177 1.00 63.62 89 PRO A CA 1
ATOM 690 C C . PRO A 1 89 ? -0.932 15.344 43.578 1.00 63.62 89 PRO A C 1
ATOM 692 O O . PRO A 1 89 ? -0.052 15.816 44.299 1.00 63.62 89 PRO A O 1
ATOM 695 N N . ALA A 1 90 ? -0.868 15.374 42.246 1.00 66.00 90 ALA A N 1
ATOM 696 C CA . ALA A 1 90 ? 0.192 16.026 41.486 1.00 66.00 90 ALA A CA 1
ATOM 697 C C . ALA A 1 90 ? 0.148 17.563 41.645 1.00 66.00 90 ALA A C 1
ATOM 699 O O . ALA A 1 90 ? -0.942 18.129 41.764 1.00 66.00 90 ALA A O 1
ATOM 700 N N . PRO A 1 91 ? 1.307 18.250 41.627 1.00 64.94 91 PRO A N 1
ATOM 701 C CA . PRO A 1 91 ? 1.372 19.704 41.732 1.00 64.94 91 PRO A CA 1
ATOM 702 C C . PRO A 1 91 ? 0.818 20.391 40.476 1.00 64.94 91 PRO A C 1
ATOM 704 O O . PRO A 1 91 ? 1.160 20.045 39.342 1.00 64.94 91 PRO A O 1
ATOM 707 N N . GLU A 1 92 ? -0.028 21.393 40.706 1.00 54.59 92 GLU A N 1
ATOM 708 C CA . GLU A 1 92 ? -0.608 22.272 39.694 1.00 54.59 92 GLU A CA 1
ATOM 709 C C . GLU A 1 92 ? 0.509 22.966 38.902 1.00 54.59 92 GLU A C 1
ATOM 711 O O . GLU A 1 92 ? 1.331 23.700 39.447 1.00 54.59 92 GLU A O 1
ATOM 716 N N . THR A 1 93 ? 0.571 22.688 37.600 1.00 63.66 93 THR A N 1
ATOM 717 C CA . THR A 1 93 ? 1.549 23.299 36.698 1.00 63.66 93 THR A CA 1
ATOM 718 C C . THR A 1 93 ? 1.000 24.641 36.220 1.00 63.66 93 THR A C 1
ATOM 720 O O . THR A 1 93 ? -0.047 24.690 35.575 1.00 63.66 93 THR A O 1
ATOM 723 N N . GLU A 1 94 ? 1.706 25.725 36.550 1.00 56.38 94 GLU A N 1
ATOM 724 C CA . GLU A 1 94 ? 1.422 27.086 36.088 1.00 56.38 94 GLU A CA 1
ATOM 725 C C . GLU A 1 94 ? 1.330 27.146 34.557 1.00 56.38 94 GLU A C 1
ATOM 727 O O . GLU A 1 94 ? 2.261 26.805 33.823 1.00 56.38 94 GLU A O 1
ATOM 732 N N . VAL A 1 95 ? 0.180 27.618 34.077 1.00 54.31 95 VAL A N 1
ATOM 733 C CA . VAL A 1 95 ? -0.105 27.851 32.662 1.00 54.31 95 VAL A CA 1
ATOM 734 C C . VAL A 1 95 ? 0.695 29.069 32.203 1.00 54.31 95 VAL A C 1
ATOM 736 O O . VAL A 1 95 ? 0.303 30.214 32.419 1.00 54.31 95 VAL A O 1
ATOM 739 N N . SER A 1 96 ? 1.842 28.818 31.575 1.00 65.25 96 SER A N 1
ATOM 740 C CA . SER A 1 96 ? 2.634 29.857 30.922 1.00 65.25 96 SER A CA 1
ATOM 741 C C . SER A 1 96 ? 1.904 30.348 29.668 1.00 65.25 96 SER A C 1
ATOM 743 O O . SER A 1 96 ? 1.562 29.567 28.778 1.00 65.25 96 SER A O 1
ATOM 745 N N . ALA A 1 97 ? 1.619 31.648 29.637 1.00 60.69 97 ALA A N 1
ATOM 746 C CA . ALA A 1 97 ? 0.873 32.323 28.587 1.00 60.69 97 ALA A CA 1
ATOM 747 C C . ALA A 1 97 ? 1.541 32.154 27.212 1.00 60.69 97 ALA A C 1
ATOM 749 O O . ALA A 1 97 ? 2.685 32.556 27.002 1.00 60.69 97 ALA A O 1
ATOM 750 N N . VAL A 1 98 ? 0.796 31.584 26.264 1.00 69.00 98 VAL A N 1
ATOM 751 C CA . VAL A 1 98 ? 1.204 31.461 24.862 1.00 69.00 98 VAL A CA 1
ATOM 752 C C . VAL A 1 98 ? 1.155 32.852 24.206 1.00 69.00 98 VAL A C 1
ATOM 754 O O . VAL A 1 98 ? 0.102 33.495 24.245 1.00 69.00 98 VAL A O 1
ATOM 757 N N . PRO A 1 99 ? 2.255 33.343 23.607 1.00 68.31 99 PRO A N 1
ATOM 7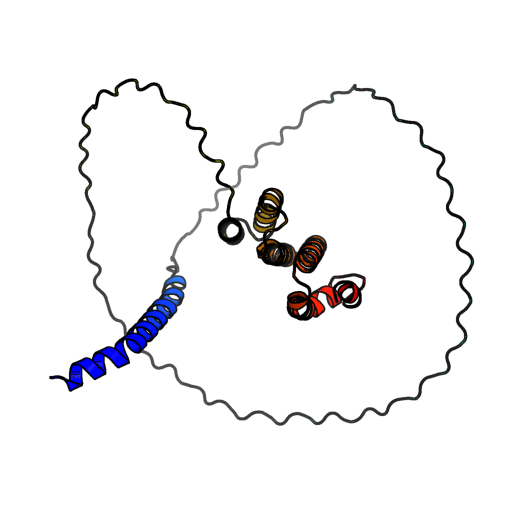58 C CA . PRO A 1 99 ? 2.265 34.615 22.893 1.00 68.31 99 PRO A CA 1
ATOM 759 C C . PRO A 1 99 ? 1.387 34.531 21.637 1.00 68.31 99 PRO A C 1
ATOM 761 O O . PRO A 1 99 ? 1.497 33.592 20.849 1.00 68.31 99 PRO A O 1
ATOM 764 N N . GLN A 1 100 ? 0.500 35.515 21.464 1.00 64.88 100 GLN A N 1
ATOM 765 C CA . 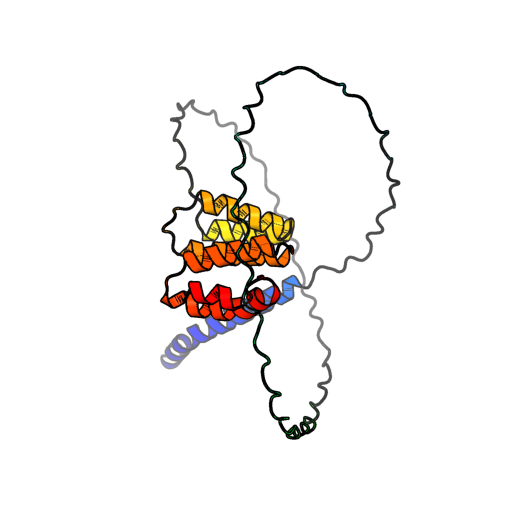GLN A 1 100 ? -0.352 35.617 20.280 1.00 64.88 100 GLN A CA 1
ATOM 766 C C . GLN A 1 100 ? 0.494 35.869 19.020 1.00 64.88 100 GLN A C 1
ATOM 768 O O . GLN A 1 100 ? 1.385 36.720 19.059 1.00 64.88 100 GLN A O 1
ATOM 773 N N . PRO A 1 101 ? 0.225 35.164 17.907 1.00 69.19 101 PRO A N 1
ATOM 774 C CA . PRO A 1 101 ? 0.927 35.378 16.649 1.00 69.19 101 PRO A CA 1
ATOM 775 C C . PRO A 1 101 ? 0.540 36.725 16.027 1.00 69.19 101 PRO A C 1
ATOM 777 O O . PRO A 1 101 ? -0.639 37.068 15.931 1.00 69.19 101 PRO A O 1
ATOM 780 N N . GLU A 1 102 ? 1.547 37.482 15.594 1.00 69.81 102 GLU A N 1
ATOM 781 C CA . GLU A 1 102 ? 1.366 38.733 14.859 1.00 69.81 102 GLU A CA 1
ATOM 782 C C . GLU A 1 102 ? 0.666 38.493 13.505 1.00 69.81 102 GLU A C 1
ATOM 784 O O . GLU A 1 102 ? 0.900 37.466 12.856 1.00 69.81 102 GLU A O 1
ATOM 789 N N . PRO A 1 103 ? -0.196 39.424 13.053 1.00 68.50 103 PRO A N 1
ATOM 790 C CA . PRO A 1 103 ? -0.920 39.292 11.794 1.00 68.50 103 PRO A CA 1
ATOM 791 C C . PRO A 1 103 ? 0.037 39.349 10.595 1.00 68.50 103 PRO A C 1
ATOM 793 O O . PRO A 1 103 ? 0.843 40.270 10.459 1.00 68.50 103 PRO A O 1
ATOM 796 N N . ALA A 1 104 ? -0.072 38.359 9.707 1.00 72.06 104 ALA A N 1
ATOM 797 C CA . ALA A 1 104 ? 0.726 38.267 8.489 1.00 72.06 104 ALA A CA 1
ATOM 798 C C . ALA A 1 104 ? 0.463 39.452 7.528 1.00 72.06 104 ALA A C 1
ATOM 800 O O . ALA A 1 104 ? -0.670 39.936 7.444 1.00 72.06 104 ALA A O 1
ATOM 801 N N . PRO A 1 105 ? 1.483 39.911 6.774 1.00 67.38 105 PRO A N 1
ATOM 802 C CA . PRO A 1 105 ? 1.340 41.001 5.814 1.00 67.38 105 PRO A CA 1
ATOM 803 C C . PRO A 1 105 ? 0.423 40.610 4.647 1.00 67.38 105 PRO A C 1
ATOM 805 O O . PRO A 1 105 ? 0.504 39.504 4.112 1.00 67.38 105 PRO A O 1
ATOM 808 N N . ALA A 1 106 ? -0.438 41.550 4.252 1.00 65.75 106 ALA A N 1
ATOM 809 C CA . ALA A 1 106 ? -1.401 41.400 3.169 1.00 65.75 106 ALA A CA 1
ATOM 810 C C . ALA A 1 106 ? -0.705 41.064 1.839 1.00 65.75 106 ALA A C 1
ATOM 812 O O . ALA A 1 106 ? 0.144 41.815 1.355 1.00 65.75 106 ALA A O 1
ATOM 813 N N . VAL A 1 107 ? -1.081 39.928 1.252 1.00 74.75 107 VAL A N 1
ATOM 814 C CA . VAL A 1 107 ? -0.677 39.532 -0.099 1.00 74.75 107 VAL A CA 1
ATOM 815 C C . VAL A 1 107 ? -1.468 40.392 -1.093 1.00 74.75 107 VAL A C 1
ATOM 817 O O . VAL A 1 107 ? -2.694 40.418 -0.995 1.00 74.75 107 VAL A O 1
ATOM 820 N N . PRO A 1 108 ? -0.815 41.108 -2.026 1.00 62.94 108 PRO A N 1
ATOM 821 C CA . PRO A 1 108 ? -1.515 41.928 -3.007 1.00 62.94 108 PRO A CA 1
ATOM 822 C C . PRO A 1 108 ? -2.334 41.053 -3.964 1.00 62.94 108 PRO A C 1
ATOM 824 O O . PRO A 1 108 ? -1.815 40.095 -4.544 1.00 62.94 108 PRO A O 1
ATOM 827 N N . GLU A 1 109 ? -3.613 41.403 -4.116 1.00 57.31 109 GLU A N 1
ATOM 828 C CA . GLU A 1 109 ? -4.528 40.850 -5.114 1.00 57.31 109 GLU A CA 1
ATOM 829 C C . GLU A 1 109 ? -3.937 41.047 -6.513 1.00 57.31 109 GLU A C 1
ATOM 831 O O . GLU A 1 109 ? -3.617 42.159 -6.932 1.00 57.31 109 GLU A O 1
ATOM 836 N N . ARG A 1 110 ? -3.743 39.936 -7.224 1.00 56.19 110 ARG A N 1
ATOM 837 C CA . ARG A 1 110 ? -3.258 39.923 -8.601 1.00 56.19 110 ARG A CA 1
ATOM 838 C C . ARG A 1 110 ? -4.483 39.893 -9.508 1.00 56.19 110 ARG A C 1
ATOM 840 O O . ARG A 1 110 ? -5.202 38.896 -9.520 1.00 56.19 110 ARG A O 1
ATOM 847 N N . GLU A 1 111 ? -4.730 40.993 -10.211 1.00 51.56 111 GLU A N 1
ATOM 848 C CA . GLU A 1 111 ? -5.807 41.095 -11.196 1.00 51.56 111 GLU A CA 1
ATOM 849 C C . GLU A 1 111 ? -5.620 40.045 -12.312 1.00 51.56 111 GLU A C 1
ATOM 851 O O . GLU A 1 111 ? -4.491 39.839 -12.773 1.00 51.56 111 GLU A O 1
ATOM 856 N N . PRO A 1 112 ? -6.690 39.349 -12.736 1.00 58.91 112 PRO A N 1
ATOM 857 C CA . PRO A 1 112 ? -6.628 38.404 -13.841 1.00 58.91 112 PRO A CA 1
ATOM 858 C C . PRO A 1 112 ? -6.609 39.163 -15.174 1.00 58.91 112 PRO A C 1
ATOM 860 O O . PRO A 1 112 ? -7.616 39.732 -15.593 1.00 58.91 112 PRO A O 1
ATOM 863 N N . GLU A 1 113 ? -5.462 39.157 -15.853 1.00 54.12 113 GLU A N 1
ATOM 864 C CA . GLU A 1 113 ? -5.374 39.566 -17.255 1.00 54.12 113 GLU A CA 1
ATOM 865 C C . GLU A 1 113 ? -6.114 38.541 -18.125 1.00 54.12 113 GLU A C 1
ATOM 867 O O . GLU A 1 113 ? -5.792 37.351 -18.155 1.00 54.12 113 GLU A O 1
ATOM 872 N N . ALA A 1 114 ? -7.159 39.032 -18.786 1.00 59.84 114 ALA A N 1
ATOM 873 C CA . ALA A 1 114 ? -7.874 38.359 -19.852 1.00 59.84 114 ALA A CA 1
ATOM 874 C C . ALA A 1 114 ? -7.050 38.369 -21.154 1.00 59.84 114 ALA A C 1
ATOM 876 O O . ALA A 1 114 ? -6.093 39.125 -21.280 1.00 59.84 114 ALA A O 1
ATOM 877 N N . GLU A 1 115 ? -7.534 37.599 -22.133 1.00 48.38 115 GLU A N 1
ATOM 878 C CA . GLU A 1 115 ? -7.144 37.564 -23.555 1.00 48.38 115 GLU A CA 1
ATOM 879 C C . GLU A 1 115 ? -6.132 36.476 -23.953 1.00 48.38 115 GLU A C 1
ATOM 881 O O . GLU A 1 115 ? -4.934 36.555 -23.707 1.00 48.38 115 GLU A O 1
ATOM 886 N N . ALA A 1 116 ? -6.610 35.459 -24.674 1.00 48.88 116 ALA A N 1
ATOM 887 C CA . ALA A 1 116 ? -6.622 35.505 -26.139 1.00 48.88 116 ALA A CA 1
ATOM 888 C C . ALA A 1 116 ? -7.176 34.183 -26.694 1.00 48.88 116 ALA A C 1
ATOM 890 O O . ALA A 1 116 ? -6.589 33.113 -26.531 1.00 48.88 116 ALA A O 1
ATOM 891 N N . GLU A 1 117 ? -8.321 34.274 -27.364 1.00 52.47 117 GLU A N 1
ATOM 892 C CA . GLU A 1 117 ? -8.885 33.207 -28.183 1.00 52.47 117 GLU A CA 1
ATOM 893 C C . GLU A 1 117 ? -7.982 32.981 -29.404 1.00 52.47 117 GLU A C 1
ATOM 895 O O . GLU A 1 117 ? -7.769 33.884 -30.212 1.00 52.47 117 GLU A O 1
ATOM 900 N N . ALA A 1 118 ? -7.439 31.771 -29.539 1.00 50.31 118 ALA A N 1
ATOM 901 C CA . ALA A 1 118 ? -6.798 31.311 -30.763 1.00 50.31 118 ALA A CA 1
ATOM 902 C C . ALA A 1 118 ? -7.623 30.155 -31.335 1.00 50.31 118 ALA A C 1
ATOM 904 O O . ALA A 1 118 ? -7.524 29.005 -30.906 1.00 50.31 118 ALA A O 1
ATOM 905 N N . GLU A 1 119 ? -8.465 30.510 -32.298 1.00 54.78 119 GLU A N 1
ATOM 906 C CA . GLU A 1 119 ? -9.187 29.631 -33.208 1.00 54.78 119 GLU A CA 1
ATOM 907 C C . GLU A 1 119 ? -8.173 28.795 -34.012 1.00 54.78 119 GLU A C 1
ATOM 909 O O . GLU A 1 119 ? -7.457 29.310 -34.871 1.00 54.78 119 GLU A O 1
ATOM 914 N N . VAL A 1 120 ? -8.051 27.503 -33.684 1.00 57.88 120 VAL A N 1
ATOM 915 C CA . VAL A 1 120 ? -7.199 26.556 -34.417 1.00 57.88 120 VAL A CA 1
ATOM 916 C C . VAL A 1 120 ? -8.078 25.606 -35.219 1.00 57.88 120 VAL A C 1
ATOM 918 O O . VAL A 1 120 ? -8.719 24.694 -34.693 1.00 57.88 120 VAL A O 1
ATOM 921 N N . ASP A 1 121 ? -8.050 25.871 -36.516 1.00 54.47 121 ASP A N 1
ATOM 922 C CA . ASP A 1 121 ? -8.576 25.111 -37.641 1.00 54.47 121 ASP A CA 1
ATOM 923 C C . ASP A 1 121 ? -8.226 23.608 -37.534 1.00 54.47 121 ASP A C 1
ATOM 925 O O . ASP A 1 121 ? -7.053 23.222 -37.456 1.00 54.47 121 ASP A O 1
ATOM 929 N N . ARG A 1 122 ? -9.245 22.737 -37.492 1.00 49.12 122 ARG A N 1
ATOM 930 C CA . ARG A 1 122 ? -9.078 21.272 -37.438 1.00 49.12 122 ARG A CA 1
ATOM 931 C C . ARG A 1 122 ? -9.228 20.676 -38.842 1.00 49.12 122 ARG A C 1
ATOM 933 O O . ARG A 1 122 ? -10.335 20.701 -39.377 1.00 49.12 122 ARG A O 1
ATOM 940 N N . PRO A 1 123 ? -8.198 20.030 -39.417 1.00 54.53 123 PRO A N 1
ATOM 941 C CA . PRO A 1 123 ? -8.370 19.262 -40.642 1.00 54.53 123 PRO A CA 1
ATOM 942 C C . PRO A 1 123 ? -9.119 17.953 -40.359 1.00 54.53 123 PRO A C 1
ATOM 944 O O . PRO A 1 123 ? -8.677 17.097 -39.592 1.00 54.53 123 PRO A O 1
ATOM 947 N N . THR A 1 124 ? -10.270 17.801 -41.009 1.00 51.50 124 THR A N 1
ATOM 948 C CA . THR A 1 124 ? -11.035 16.555 -41.101 1.00 51.50 124 THR A CA 1
ATOM 949 C C . THR A 1 124 ? -10.303 15.596 -42.044 1.00 51.50 124 THR A C 1
ATOM 951 O O . THR A 1 124 ? -10.175 15.880 -43.232 1.00 51.50 124 THR A O 1
ATOM 954 N N . ALA A 1 125 ? -9.817 14.461 -41.540 1.00 46.78 125 ALA A N 1
ATOM 955 C CA . ALA A 1 125 ? -9.295 13.383 -42.377 1.00 46.78 125 ALA A CA 1
ATOM 956 C C . ALA A 1 125 ? -9.904 12.048 -41.941 1.00 46.78 125 ALA A C 1
ATOM 958 O O . ALA A 1 125 ? -9.519 11.458 -40.934 1.00 46.78 125 ALA A O 1
ATOM 959 N N . THR A 1 126 ? -10.880 11.599 -42.723 1.00 56.88 126 THR A N 1
ATOM 960 C CA . THR A 1 126 ? -11.476 10.263 -42.688 1.00 56.88 126 THR A CA 1
ATOM 961 C C . THR A 1 126 ? -10.519 9.272 -43.359 1.00 56.88 126 THR A C 1
ATOM 963 O O . THR A 1 126 ? -10.206 9.471 -44.534 1.00 56.88 126 THR A O 1
ATOM 966 N N . PRO A 1 127 ? -10.056 8.199 -42.696 1.00 58.62 127 PRO A N 1
ATOM 967 C CA . PRO A 1 127 ? -9.393 7.109 -43.399 1.00 58.62 127 PRO A CA 1
ATOM 968 C C . PRO A 1 127 ? -10.435 6.098 -43.898 1.00 58.62 127 PRO A C 1
ATOM 970 O O . PRO A 1 127 ? -10.960 5.289 -43.133 1.00 58.62 127 PRO A O 1
ATOM 973 N N . GLU A 1 128 ? -10.720 6.129 -45.200 1.00 56.44 128 GLU A N 1
ATOM 974 C CA . GLU A 1 128 ? -11.356 5.010 -45.899 1.00 56.44 128 GLU A CA 1
ATOM 975 C C . GLU A 1 128 ? -10.374 3.832 -45.954 1.00 56.44 128 GLU A C 1
ATOM 977 O O . GLU A 1 128 ? -9.257 3.954 -46.459 1.00 56.44 128 GLU A O 1
ATOM 982 N N . THR A 1 129 ? -10.781 2.677 -45.431 1.00 59.81 129 THR A N 1
ATOM 983 C CA . THR A 1 129 ? -10.054 1.414 -45.608 1.00 59.81 129 THR A CA 1
ATOM 984 C C . THR A 1 129 ? -10.741 0.605 -46.708 1.00 59.81 129 THR A C 1
ATOM 986 O O . THR A 1 129 ? -11.907 0.241 -46.544 1.00 59.81 129 THR A O 1
ATOM 989 N N . PRO A 1 130 ? -10.066 0.293 -47.831 1.00 64.12 130 PRO A N 1
ATOM 990 C CA . PRO A 1 130 ? -10.616 -0.616 -48.821 1.00 64.12 130 PRO A CA 1
ATOM 991 C C . PRO A 1 130 ? -10.516 -2.068 -48.344 1.00 64.12 130 PRO A C 1
ATOM 993 O O . PRO A 1 130 ? -9.449 -2.588 -48.020 1.00 64.12 130 PRO A O 1
ATOM 996 N N . ILE A 1 131 ? -11.673 -2.721 -48.357 1.00 66.06 131 ILE A N 1
ATOM 997 C CA . ILE A 1 131 ? -11.859 -4.166 -48.266 1.00 66.06 131 ILE A CA 1
ATOM 998 C C . ILE A 1 131 ? -11.192 -4.810 -49.489 1.00 66.06 131 ILE A C 1
ATOM 1000 O O . ILE A 1 131 ? -11.526 -4.492 -50.628 1.00 66.06 131 ILE A O 1
ATOM 1004 N N . THR A 1 132 ? -10.282 -5.758 -49.282 1.00 58.75 132 THR A N 1
ATOM 1005 C CA . THR A 1 132 ? -9.939 -6.763 -50.300 1.00 58.75 132 THR A CA 1
ATOM 1006 C C . THR A 1 132 ? -9.678 -8.085 -49.597 1.00 58.75 132 THR A C 1
ATOM 1008 O O . THR A 1 132 ? -8.610 -8.328 -49.044 1.00 58.75 132 THR A O 1
ATOM 1011 N N . ALA A 1 133 ? -10.712 -8.924 -49.596 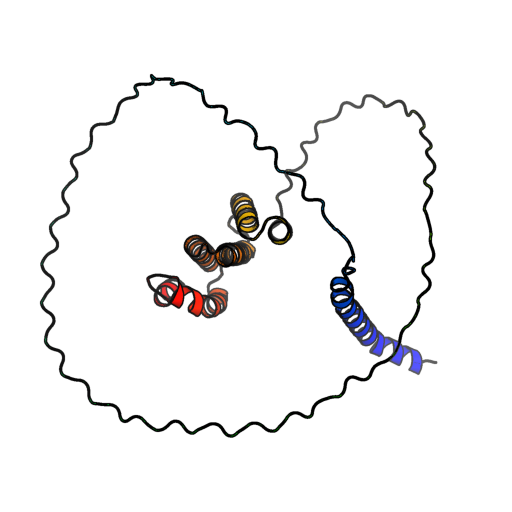1.00 55.03 133 ALA A N 1
ATOM 1012 C CA . ALA A 1 133 ? -10.644 -10.314 -49.188 1.00 55.03 133 ALA A CA 1
ATOM 1013 C C . ALA A 1 133 ? -10.177 -11.160 -50.379 1.00 55.03 133 ALA A C 1
ATOM 1015 O O . ALA A 1 133 ? -10.822 -11.169 -51.428 1.00 55.03 133 ALA A O 1
ATOM 1016 N N . ALA A 1 134 ? -9.077 -11.887 -50.202 1.00 65.88 134 ALA A N 1
ATOM 1017 C CA . ALA A 1 134 ? -8.724 -13.024 -51.040 1.00 65.88 134 ALA A CA 1
ATOM 1018 C C . ALA A 1 134 ? -8.883 -14.304 -50.200 1.00 65.88 134 ALA A C 1
ATOM 1020 O O . ALA A 1 134 ? -8.425 -14.324 -49.055 1.00 65.88 134 ALA A O 1
ATOM 1021 N N . PRO A 1 135 ? -9.518 -15.367 -50.726 1.00 65.00 135 PRO A N 1
ATOM 1022 C CA . PRO A 1 135 ? -9.615 -16.644 -50.033 1.00 65.00 135 PRO A CA 1
ATOM 1023 C C . PRO A 1 135 ? -8.266 -17.364 -50.128 1.00 65.00 135 PRO A C 1
ATOM 1025 O O . PRO A 1 135 ? -7.910 -17.912 -51.170 1.00 65.00 135 PRO A O 1
ATOM 1028 N N . VAL A 1 136 ? -7.494 -17.330 -49.043 1.00 68.19 136 VAL A N 1
ATOM 1029 C CA . VAL A 1 136 ? -6.282 -18.140 -48.900 1.00 68.19 136 VAL A CA 1
ATOM 1030 C C . VAL A 1 136 ? -6.687 -19.494 -48.330 1.00 68.19 136 VAL A C 1
ATOM 1032 O O . VAL A 1 136 ? -7.185 -19.595 -47.215 1.00 68.19 136 VAL A O 1
ATOM 1035 N N . THR A 1 137 ? -6.496 -20.530 -49.138 1.00 68.12 137 THR A N 1
ATOM 1036 C CA . THR A 1 137 ? -6.648 -21.937 -48.771 1.00 68.12 137 THR A CA 1
ATOM 1037 C C . THR A 1 137 ? -5.608 -22.291 -47.706 1.00 68.12 137 THR A C 1
ATOM 1039 O O . THR A 1 137 ? -4.413 -22.319 -47.999 1.00 68.12 137 THR A O 1
ATOM 1042 N N . GLU A 1 138 ? -6.047 -22.522 -46.469 1.00 59.25 138 GLU A N 1
ATOM 1043 C CA . GLU A 1 138 ? -5.162 -22.873 -45.354 1.00 59.25 138 GLU A CA 1
ATOM 1044 C C . GLU A 1 138 ? -4.622 -24.308 -45.506 1.00 59.25 138 GLU A C 1
ATOM 1046 O O . GLU A 1 138 ? -5.407 -25.246 -45.675 1.00 59.25 138 GLU A O 1
ATOM 1051 N N . PRO A 1 139 ? -3.296 -24.526 -45.433 1.00 63.28 139 PRO A N 1
ATOM 1052 C CA . PRO A 1 139 ? -2.759 -25.856 -45.202 1.00 63.28 139 PRO A CA 1
ATOM 1053 C C . PRO A 1 139 ? -3.081 -26.277 -43.764 1.00 63.28 139 PRO A C 1
ATOM 1055 O O . PRO A 1 139 ? -2.805 -25.545 -42.815 1.00 63.28 139 PRO A O 1
ATOM 1058 N N . VAL A 1 140 ? -3.644 -27.477 -43.609 1.00 67.50 140 VAL A N 1
ATOM 1059 C CA . VAL A 1 140 ? -3.787 -28.171 -42.323 1.00 67.50 140 VAL A CA 1
ATOM 1060 C C . VAL A 1 140 ? -2.380 -28.479 -41.808 1.00 67.50 140 VAL A C 1
ATOM 1062 O O . VAL A 1 140 ? -1.800 -29.517 -42.114 1.00 67.50 140 VAL A O 1
ATOM 1065 N N . VAL A 1 141 ? -1.795 -27.522 -41.094 1.00 64.81 141 VAL A N 1
ATOM 1066 C CA . VAL A 1 141 ? -0.587 -27.722 -40.298 1.00 64.81 141 VAL A CA 1
ATOM 1067 C C . VAL A 1 141 ? -1.061 -28.266 -38.961 1.00 64.81 141 VAL A C 1
ATOM 1069 O O . VAL A 1 141 ? -1.832 -27.605 -38.262 1.00 64.81 141 VAL A O 1
ATOM 1072 N N . GLU A 1 142 ? -0.645 -29.490 -38.641 1.00 62.12 142 GLU A N 1
ATOM 1073 C CA . GLU A 1 142 ? -0.821 -30.089 -37.321 1.00 62.12 142 GLU A CA 1
ATOM 1074 C C . GLU A 1 142 ? -0.281 -29.103 -36.282 1.00 62.12 142 GLU A C 1
ATOM 1076 O O . GLU A 1 142 ? 0.914 -28.818 -36.210 1.00 62.12 142 GLU A O 1
ATOM 1081 N N . ARG A 1 143 ? -1.213 -28.477 -35.561 1.00 62.62 143 ARG A N 1
ATOM 1082 C CA . ARG A 1 143 ? -0.954 -27.414 -34.600 1.00 62.62 143 ARG A CA 1
ATOM 1083 C C . ARG A 1 143 ? -0.351 -28.093 -33.377 1.00 62.62 143 ARG A C 1
ATOM 1085 O O . ARG A 1 143 ? -1.092 -28.553 -32.515 1.00 62.62 143 ARG A O 1
ATOM 1092 N N . GLU A 1 144 ? 0.977 -28.218 -33.351 1.00 66.44 144 GLU A N 1
ATOM 1093 C CA . GLU A 1 144 ? 1.715 -28.495 -32.118 1.00 66.44 144 GLU A CA 1
ATOM 1094 C C . GLU A 1 144 ? 1.166 -27.532 -31.065 1.00 66.44 144 GLU A C 1
ATOM 1096 O O . GLU A 1 144 ? 1.232 -26.309 -31.221 1.00 66.44 144 GLU A O 1
ATOM 1101 N N . GLU A 1 145 ? 0.515 -28.094 -30.051 1.00 71.50 145 GLU A N 1
ATOM 1102 C CA . GLU A 1 145 ? -0.045 -27.366 -28.926 1.00 71.50 145 GLU A CA 1
ATOM 1103 C C . GLU A 1 145 ? 1.133 -26.838 -28.107 1.00 71.50 145 GLU A C 1
ATOM 1105 O O . GLU A 1 145 ? 1.584 -27.439 -27.134 1.00 71.50 145 GLU A O 1
ATOM 1110 N N . VAL A 1 146 ? 1.708 -25.730 -28.575 1.00 69.06 146 VAL A N 1
ATOM 1111 C CA . VAL A 1 146 ? 2.674 -24.945 -27.822 1.00 69.06 146 VAL A CA 1
ATOM 1112 C C . VAL A 1 146 ? 1.898 -24.410 -26.632 1.00 69.06 146 VAL A C 1
ATOM 1114 O O . VAL A 1 146 ? 1.180 -23.416 -26.748 1.00 69.06 146 VAL A O 1
ATOM 1117 N N . VAL A 1 147 ? 1.997 -25.120 -25.508 1.00 73.56 147 VAL A N 1
ATOM 1118 C CA . VAL A 1 147 ? 1.535 -24.658 -24.202 1.00 73.56 147 VAL A CA 1
ATOM 1119 C C . VAL A 1 147 ? 2.179 -23.294 -24.002 1.00 73.56 147 VAL A C 1
ATOM 1121 O O . VAL A 1 147 ? 3.393 -23.192 -23.810 1.00 73.56 147 VAL A O 1
ATOM 1124 N N . ALA A 1 148 ? 1.383 -22.239 -24.182 1.00 69.75 148 ALA A N 1
ATOM 1125 C CA . ALA A 1 148 ? 1.867 -20.880 -24.050 1.00 69.75 148 ALA A CA 1
ATOM 1126 C C . ALA A 1 148 ? 2.476 -20.755 -22.649 1.00 69.75 148 ALA A C 1
ATOM 1128 O O . ALA A 1 148 ? 1.851 -21.226 -21.694 1.00 69.75 148 ALA A O 1
ATOM 1129 N N . PRO A 1 149 ? 3.689 -20.190 -22.516 1.00 71.62 149 PRO A N 1
ATOM 1130 C CA . PRO A 1 149 ? 4.288 -20.010 -21.206 1.00 71.62 149 PRO A CA 1
ATOM 1131 C C . PRO A 1 149 ? 3.283 -19.262 -20.335 1.00 71.62 149 PRO A C 1
ATOM 1133 O O . PRO A 1 149 ? 2.761 -18.226 -20.747 1.00 71.62 149 PRO A O 1
ATOM 1136 N N . GLU A 1 150 ? 2.978 -19.831 -19.172 1.00 78.12 150 GLU A N 1
ATOM 1137 C CA . GLU A 1 150 ? 2.127 -19.206 -18.170 1.00 78.12 150 GLU A CA 1
ATOM 1138 C C . GLU A 1 150 ? 2.749 -17.845 -17.838 1.00 78.12 150 GLU A C 1
ATOM 1140 O O . GLU A 1 150 ? 3.843 -17.757 -17.276 1.00 78.12 150 GLU A O 1
ATOM 1145 N N . VAL A 1 151 ? 2.119 -16.776 -18.328 1.00 81.75 151 VAL A N 1
ATOM 1146 C CA . VAL A 1 151 ? 2.642 -15.419 -18.193 1.00 81.75 151 VAL A CA 1
ATOM 1147 C C . VAL A 1 151 ? 2.417 -15.004 -16.748 1.00 81.75 151 VAL A C 1
ATOM 1149 O O . VAL A 1 151 ? 1.332 -14.552 -16.390 1.00 81.75 151 VAL A O 1
ATOM 1152 N N . VAL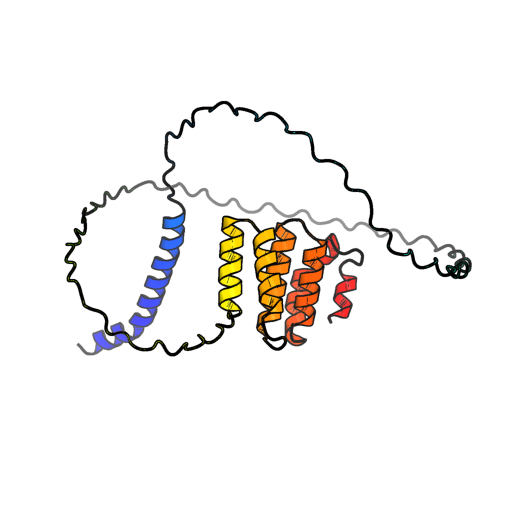 A 1 152 ? 3.437 -15.199 -15.912 1.00 86.12 152 VAL A N 1
ATOM 1153 C CA . VAL A 1 152 ? 3.437 -14.704 -14.534 1.00 86.12 152 VAL A CA 1
ATOM 1154 C C . VAL A 1 152 ? 3.383 -13.181 -14.595 1.00 86.12 152 VAL A C 1
ATOM 1156 O O . VAL A 1 152 ? 4.307 -12.538 -15.097 1.00 86.12 152 VAL A O 1
ATOM 1159 N N . GLU A 1 153 ? 2.280 -12.613 -14.116 1.00 93.56 153 GLU A N 1
ATOM 1160 C CA . GLU A 1 153 ? 2.064 -11.169 -14.088 1.00 93.56 153 GLU A CA 1
ATOM 1161 C C . GLU A 1 153 ? 3.132 -10.497 -13.219 1.00 93.56 153 GLU A C 1
ATOM 1163 O O . GLU A 1 153 ? 3.375 -10.883 -12.071 1.00 93.56 153 GLU A O 1
ATOM 1168 N N . THR A 1 154 ? 3.791 -9.478 -13.762 1.00 96.19 154 THR A N 1
ATOM 1169 C CA . THR A 1 154 ? 4.817 -8.751 -13.012 1.00 96.19 154 THR A CA 1
ATOM 1170 C C . THR A 1 154 ? 4.178 -7.873 -11.923 1.00 96.19 154 THR A C 1
ATOM 1172 O O . THR A 1 154 ? 3.050 -7.397 -12.088 1.00 96.19 154 THR A O 1
ATOM 1175 N N . PRO A 1 155 ? 4.889 -7.550 -10.824 1.00 97.00 155 PRO A N 1
ATOM 1176 C CA . PRO A 1 155 ? 4.378 -6.630 -9.799 1.00 97.00 155 PRO A CA 1
ATOM 1177 C C . PRO A 1 155 ? 3.909 -5.277 -10.360 1.00 97.00 155 PRO A C 1
ATOM 1179 O O . PRO A 1 155 ? 2.908 -4.714 -9.913 1.00 97.00 155 PRO A O 1
ATOM 1182 N N . ALA A 1 156 ? 4.612 -4.760 -11.372 1.00 96.81 156 ALA A N 1
ATOM 1183 C CA . ALA A 1 156 ? 4.276 -3.501 -12.028 1.00 96.81 156 ALA A CA 1
ATOM 1184 C C . ALA A 1 156 ? 2.960 -3.585 -12.822 1.00 96.81 156 ALA A C 1
ATOM 1186 O O . ALA A 1 156 ? 2.144 -2.658 -12.763 1.00 96.81 156 ALA A O 1
ATOM 1187 N N . GLU A 1 157 ? 2.729 -4.687 -13.540 1.00 97.06 157 GLU A N 1
ATOM 1188 C CA . GLU A 1 157 ? 1.469 -4.938 -14.250 1.00 97.06 157 GLU A CA 1
ATOM 1189 C C . GLU A 1 157 ? 0.309 -5.085 -13.270 1.00 97.06 157 GLU A C 1
ATOM 1191 O O . GLU A 1 157 ? -0.720 -4.425 -13.445 1.00 97.06 157 GLU A O 1
ATOM 1196 N N . LEU A 1 158 ? 0.518 -5.829 -12.181 1.00 97.75 158 LEU A N 1
ATOM 1197 C CA . LEU A 1 158 ? -0.478 -6.009 -11.131 1.00 97.75 158 LEU A CA 1
ATOM 1198 C C . LEU A 1 158 ? -0.906 -4.666 -10.515 1.00 97.75 158 LEU A C 1
ATOM 1200 O O . LEU A 1 158 ? -2.101 -4.412 -10.324 1.00 97.75 158 LEU A O 1
ATOM 1204 N N . LEU A 1 159 ? 0.053 -3.772 -10.255 1.00 97.88 159 LEU A N 1
ATOM 1205 C CA . LEU A 1 159 ? -0.214 -2.428 -9.740 1.00 97.88 159 LEU A CA 1
ATOM 1206 C C . LEU A 1 159 ? -0.907 -1.526 -10.774 1.00 97.88 159 LEU A C 1
ATOM 1208 O O . LEU A 1 159 ? -1.804 -0.749 -10.439 1.00 97.88 159 LEU A O 1
ATOM 1212 N N . SER A 1 160 ? -0.516 -1.615 -12.047 1.00 97.88 160 SER A N 1
ATOM 1213 C CA . SER A 1 160 ? -1.185 -0.888 -13.133 1.00 97.88 160 SER A CA 1
ATOM 1214 C C . SER A 1 160 ? -2.650 -1.323 -13.263 1.00 97.88 160 SER A C 1
ATOM 1216 O O . SER A 1 160 ? -3.562 -0.484 -13.318 1.00 97.88 160 SER A O 1
ATOM 1218 N N . ARG A 1 161 ? -2.892 -2.638 -13.219 1.00 98.00 161 ARG A N 1
ATOM 1219 C CA . ARG A 1 161 ? -4.223 -3.241 -13.282 1.00 98.00 161 ARG A CA 1
ATOM 1220 C C . ARG A 1 161 ? -5.083 -2.827 -12.093 1.00 98.00 161 ARG A C 1
ATOM 1222 O O . ARG A 1 161 ? -6.208 -2.371 -12.305 1.00 98.00 161 ARG A O 1
ATOM 1229 N N . SER A 1 162 ? -4.569 -2.910 -10.866 1.00 98.38 162 SER A N 1
ATOM 1230 C CA . SER A 1 162 ? -5.325 -2.509 -9.671 1.00 98.38 162 SER A CA 1
ATOM 1231 C C . SER A 1 162 ? -5.696 -1.024 -9.696 1.00 98.38 162 SER A C 1
ATOM 1233 O O . SER A 1 162 ? -6.844 -0.681 -9.418 1.00 98.38 162 SER A O 1
ATOM 1235 N N . ARG A 1 163 ? -4.800 -0.140 -10.154 1.00 98.44 163 ARG A N 1
ATOM 1236 C CA . ARG A 1 163 ? -5.098 1.293 -10.346 1.00 98.44 163 ARG A CA 1
ATOM 1237 C C . ARG A 1 163 ? -6.183 1.537 -11.394 1.00 98.44 163 ARG A C 1
ATOM 1239 O O . ARG A 1 163 ? -6.993 2.450 -11.235 1.00 98.44 163 ARG A O 1
ATOM 1246 N N . SER A 1 164 ? -6.206 0.758 -12.474 1.00 98.06 164 SER A N 1
ATOM 1247 C CA . SER A 1 164 ? -7.285 0.818 -13.471 1.00 98.06 164 SER A CA 1
ATOM 1248 C C . SER A 1 164 ? -8.633 0.398 -12.867 1.00 98.06 164 SER A C 1
ATOM 1250 O O . SER A 1 164 ? -9.645 1.091 -13.023 1.00 98.06 164 SER A O 1
ATOM 1252 N N . VAL A 1 165 ? -8.637 -0.685 -12.084 1.00 98.31 165 VAL A N 1
ATOM 1253 C CA . VAL A 1 165 ? -9.830 -1.169 -11.374 1.00 98.31 165 VAL A CA 1
ATOM 1254 C C . VAL A 1 165 ? -10.300 -0.170 -10.317 1.00 98.31 165 VAL A C 1
ATOM 1256 O O . VAL A 1 165 ? -11.496 0.084 -10.226 1.00 98.31 165 VAL A O 1
ATOM 1259 N N . ALA A 1 166 ? -9.387 0.489 -9.602 1.00 98.19 166 ALA A N 1
ATOM 1260 C CA . ALA A 1 166 ? -9.728 1.509 -8.611 1.00 98.19 166 ALA A CA 1
ATOM 1261 C C . ALA A 1 166 ? -10.551 2.655 -9.214 1.00 98.19 166 ALA A C 1
ATOM 1263 O O . ALA A 1 166 ? -11.512 3.114 -8.601 1.00 98.19 166 ALA A O 1
ATOM 1264 N N . ARG A 1 167 ? -10.204 3.095 -10.431 1.00 98.06 167 ARG A N 1
ATOM 1265 C CA . ARG A 1 167 ? -10.916 4.179 -11.127 1.00 98.06 167 ARG A CA 1
ATOM 1266 C C . ARG A 1 167 ? -12.278 3.750 -11.663 1.00 98.06 167 ARG A C 1
ATOM 1268 O O . ARG A 1 167 ? -13.187 4.567 -11.707 1.00 98.06 167 ARG A O 1
ATOM 1275 N N . SER A 1 168 ? -12.408 2.499 -12.098 1.00 98.25 168 SER A N 1
ATOM 1276 C CA . SER A 1 168 ? -13.618 2.008 -12.772 1.00 98.25 168 SER A CA 1
ATOM 1277 C C . SER A 1 168 ? -14.629 1.355 -11.829 1.00 98.25 168 SER A C 1
ATOM 1279 O O . SER A 1 168 ? -15.828 1.438 -12.074 1.00 98.25 168 SER A O 1
ATOM 1281 N N . ARG A 1 169 ? -14.163 0.694 -10.765 1.00 98.38 169 ARG A N 1
ATOM 1282 C CA . ARG A 1 169 ? -14.981 -0.102 -9.831 1.00 98.38 169 ARG A CA 1
ATOM 1283 C C . ARG A 1 169 ? -14.775 0.273 -8.361 1.00 98.38 169 ARG A C 1
ATOM 1285 O O . ARG A 1 169 ? -15.424 -0.299 -7.492 1.00 98.38 169 ARG A O 1
ATOM 1292 N N . GLY A 1 170 ? -13.892 1.227 -8.074 1.00 98.12 170 GLY A N 1
ATOM 1293 C CA . GLY A 1 170 ? -13.625 1.705 -6.723 1.00 98.12 170 GLY A CA 1
ATOM 1294 C C . GLY A 1 170 ? -12.512 0.947 -5.984 1.00 98.12 170 GLY A C 1
ATOM 1295 O O . GLY A 1 170 ? -11.976 -0.054 -6.469 1.00 98.12 170 GLY A O 1
ATOM 1296 N N . PRO A 1 171 ? -12.136 1.436 -4.789 1.00 98.50 171 PRO A N 1
ATOM 1297 C CA . PRO A 1 171 ? -10.952 0.971 -4.067 1.00 98.50 171 PRO A CA 1
ATOM 1298 C C . PRO A 1 171 ? -11.077 -0.463 -3.528 1.00 98.50 171 PRO A C 1
ATOM 1300 O O . PRO A 1 171 ? -10.094 -1.195 -3.547 1.00 98.50 171 PRO A O 1
ATOM 1303 N N . GLY A 1 172 ? -12.268 -0.907 -3.108 1.00 98.12 172 GLY A N 1
ATOM 1304 C CA . GLY A 1 172 ? -12.471 -2.282 -2.623 1.00 98.12 172 GLY A CA 1
ATOM 1305 C C . GLY A 1 172 ? -12.119 -3.335 -3.679 1.00 98.12 172 GLY A C 1
ATOM 1306 O O . GLY A 1 172 ? -11.307 -4.220 -3.424 1.00 98.12 172 GLY A O 1
ATOM 1307 N N . ALA A 1 173 ? -12.628 -3.162 -4.903 1.00 98.31 173 ALA A N 1
ATOM 1308 C CA . ALA A 1 173 ? -12.318 -4.043 -6.029 1.00 98.31 173 ALA A CA 1
ATOM 1309 C C . ALA A 1 173 ? -10.823 -4.017 -6.403 1.00 98.31 173 ALA A C 1
ATOM 1311 O O . ALA A 1 173 ? -10.254 -5.034 -6.791 1.00 98.31 173 ALA A O 1
ATOM 1312 N N . ALA A 1 174 ? -10.157 -2.865 -6.275 1.00 98.50 174 ALA A N 1
ATOM 1313 C CA . ALA A 1 174 ? -8.718 -2.769 -6.518 1.00 98.50 174 ALA A CA 1
ATOM 1314 C C . ALA A 1 174 ? -7.894 -3.545 -5.479 1.00 98.50 174 ALA A C 1
ATOM 1316 O O . ALA A 1 174 ? -6.911 -4.196 -5.841 1.00 98.50 174 ALA A O 1
ATOM 1317 N N . ALA A 1 175 ? -8.306 -3.510 -4.207 1.00 98.44 175 ALA A N 1
ATOM 1318 C CA . ALA A 1 175 ? -7.677 -4.290 -3.147 1.00 98.44 175 ALA A CA 1
ATOM 1319 C C . ALA A 1 175 ? -7.828 -5.802 -3.384 1.00 98.44 175 ALA A C 1
ATOM 1321 O O . ALA A 1 175 ? -6.861 -6.538 -3.209 1.00 98.44 175 ALA A O 1
ATOM 1322 N N . GLU A 1 176 ? -8.990 -6.262 -3.859 1.00 98.31 176 GLU A N 1
ATOM 1323 C CA . GLU A 1 176 ? -9.210 -7.671 -4.225 1.00 98.31 176 GLU A CA 1
ATOM 1324 C C . GLU A 1 176 ? -8.275 -8.136 -5.349 1.00 98.31 176 GLU A C 1
ATOM 1326 O O . GLU A 1 176 ? -7.707 -9.228 -5.269 1.00 98.31 176 GLU A O 1
ATOM 1331 N N . VAL A 1 177 ? -8.057 -7.292 -6.364 1.00 98.31 177 VAL A N 1
ATOM 1332 C CA . VAL A 1 177 ? -7.111 -7.572 -7.457 1.00 98.31 177 VAL A CA 1
ATOM 1333 C C . VAL A 1 177 ? -5.683 -7.709 -6.934 1.00 98.31 177 VAL A C 1
ATOM 1335 O O . VAL A 1 177 ? -4.986 -8.649 -7.317 1.00 98.31 177 VAL A O 1
ATOM 1338 N N . LEU A 1 178 ? -5.246 -6.806 -6.047 1.00 98.31 178 LEU A N 1
ATOM 1339 C CA . LEU A 1 178 ? -3.924 -6.908 -5.421 1.00 98.31 178 LEU A CA 1
ATOM 1340 C C . LEU A 1 178 ? -3.808 -8.164 -4.553 1.00 98.31 178 LEU A C 1
ATOM 1342 O O . LEU A 1 178 ? -2.814 -8.878 -4.654 1.00 98.31 178 LEU A O 1
ATOM 1346 N N . ALA A 1 179 ? -4.827 -8.468 -3.748 1.00 98.25 179 ALA A N 1
ATOM 1347 C CA . ALA A 1 179 ? -4.849 -9.651 -2.896 1.00 98.25 179 ALA A CA 1
ATOM 1348 C C . ALA A 1 179 ? -4.787 -10.953 -3.707 1.00 98.25 179 ALA A C 1
ATOM 1350 O O . ALA A 1 179 ? -4.168 -11.915 -3.256 1.00 98.25 179 ALA A O 1
ATOM 1351 N N . ALA A 1 180 ? -5.414 -10.996 -4.888 1.00 97.56 180 ALA A N 1
ATOM 1352 C CA . ALA A 1 180 ? -5.316 -12.127 -5.803 1.00 97.56 180 ALA A CA 1
ATOM 1353 C C . ALA A 1 180 ? -3.903 -12.273 -6.377 1.00 97.56 180 ALA A C 1
ATOM 1355 O O . ALA A 1 180 ? -3.281 -13.314 -6.175 1.00 97.56 180 ALA A O 1
ATOM 1356 N N . GLY A 1 181 ? -3.355 -11.216 -6.982 1.00 96.75 181 GLY A N 1
ATOM 1357 C CA . GLY A 1 181 ? -2.018 -11.285 -7.581 1.00 96.75 181 GLY A CA 1
ATOM 1358 C C . GLY A 1 181 ? -0.898 -11.528 -6.560 1.00 96.75 181 GLY A C 1
ATOM 1359 O O . GLY A 1 181 ? 0.055 -12.246 -6.842 1.00 96.75 181 GLY A O 1
ATOM 1360 N N . LEU A 1 182 ? -1.030 -11.034 -5.324 1.00 97.06 182 LEU A N 1
ATOM 1361 C CA . LEU A 1 182 ? -0.063 -11.295 -4.247 1.00 97.06 182 LEU A CA 1
ATOM 1362 C C . LEU A 1 182 ? 0.016 -12.769 -3.814 1.00 97.06 182 LEU A C 1
ATOM 1364 O O . LEU A 1 182 ? 1.017 -13.149 -3.195 1.00 97.06 182 LEU A O 1
ATOM 1368 N N . ARG A 1 183 ? -1.012 -13.586 -4.091 1.00 96.69 183 ARG A N 1
ATOM 1369 C CA . ARG A 1 183 ? -0.984 -15.041 -3.837 1.00 96.69 183 ARG A CA 1
ATOM 1370 C C . ARG A 1 183 ? -0.201 -15.804 -4.902 1.00 96.69 183 ARG A C 1
ATOM 1372 O O . ARG A 1 183 ? 0.345 -16.855 -4.594 1.00 96.69 183 ARG A O 1
ATOM 1379 N N . GLU A 1 184 ? -0.167 -15.276 -6.119 1.00 95.94 184 GLU A N 1
ATOM 1380 C CA . GLU A 1 184 ? 0.503 -15.886 -7.272 1.00 95.94 184 GLU A CA 1
ATOM 1381 C C . GLU A 1 184 ? 1.964 -15.433 -7.385 1.00 95.94 184 GLU A C 1
ATOM 1383 O O . GLU A 1 184 ? 2.820 -16.183 -7.851 1.00 95.94 184 GLU A O 1
ATOM 1388 N N . LEU A 1 185 ? 2.273 -14.223 -6.907 1.00 95.06 185 LEU A N 1
ATOM 1389 C CA . LEU A 1 185 ? 3.635 -13.701 -6.883 1.00 95.06 185 LEU A CA 1
ATOM 1390 C C . LEU A 1 185 ? 4.544 -14.507 -5.937 1.00 95.06 185 LEU A C 1
ATOM 1392 O O . LEU A 1 185 ? 4.146 -14.770 -4.794 1.00 95.06 185 LEU A O 1
ATOM 1396 N N . PRO A 1 186 ? 5.797 -14.803 -6.340 1.00 94.88 186 PRO A N 1
ATOM 1397 C CA . PRO A 1 186 ? 6.793 -15.394 -5.453 1.00 94.88 186 PRO A CA 1
ATOM 1398 C C . PRO A 1 186 ? 6.983 -14.565 -4.174 1.00 94.88 186 PRO A C 1
ATOM 1400 O O . PRO A 1 186 ? 6.809 -13.344 -4.162 1.00 94.88 186 PRO A O 1
ATOM 1403 N N . GLY A 1 187 ? 7.291 -15.238 -3.065 1.00 93.19 187 GLY A N 1
ATOM 1404 C CA . GLY A 1 187 ? 7.380 -14.609 -1.742 1.00 93.19 187 GLY A CA 1
ATOM 1405 C C . GLY A 1 187 ? 8.609 -13.717 -1.536 1.00 93.19 187 GLY A C 1
ATOM 1406 O O . GLY A 1 187 ? 8.604 -12.897 -0.624 1.00 93.19 187 GLY A O 1
ATOM 1407 N N . ASP A 1 188 ? 9.636 -13.867 -2.369 1.00 93.06 188 ASP A N 1
ATOM 1408 C CA . ASP A 1 188 ? 10.944 -13.204 -2.290 1.00 93.06 188 ASP A CA 1
ATOM 1409 C C . ASP A 1 188 ? 11.054 -11.929 -3.142 1.00 93.06 188 ASP A C 1
ATOM 1411 O O . ASP A 1 188 ? 12.102 -11.287 -3.175 1.00 93.06 188 ASP A O 1
ATOM 1415 N N . VAL A 1 189 ? 9.969 -11.537 -3.812 1.00 94.56 189 VAL A N 1
ATOM 1416 C CA . VAL A 1 189 ? 9.923 -10.332 -4.645 1.00 94.56 189 VAL A CA 1
ATOM 1417 C C . VAL A 1 189 ? 9.955 -9.075 -3.756 1.00 94.56 189 VAL A C 1
ATOM 1419 O O . VAL A 1 189 ? 9.048 -8.899 -2.934 1.00 94.56 189 VAL A O 1
ATOM 1422 N N . PRO A 1 190 ? 10.948 -8.175 -3.908 1.00 90.81 190 PRO A N 1
ATOM 1423 C CA . PRO A 1 190 ? 11.100 -7.010 -3.032 1.00 90.81 190 PRO A CA 1
ATOM 1424 C C . PRO A 1 190 ? 9.919 -6.030 -3.133 1.00 90.81 190 PRO A C 1
ATOM 1426 O O . PRO A 1 190 ? 9.527 -5.420 -2.138 1.00 90.81 190 PRO A O 1
ATOM 1429 N N . GLU A 1 191 ? 9.265 -5.944 -4.294 1.00 97.12 191 GLU A N 1
ATOM 1430 C CA . GLU A 1 191 ? 8.105 -5.079 -4.538 1.00 97.12 191 GLU A CA 1
ATOM 1431 C C . GLU A 1 191 ? 6.828 -5.532 -3.798 1.00 97.12 191 GLU A C 1
ATOM 1433 O O . GLU A 1 191 ? 5.820 -4.819 -3.808 1.00 97.12 191 GLU A O 1
ATOM 1438 N N . ARG A 1 192 ? 6.828 -6.695 -3.121 1.00 97.50 192 ARG A N 1
ATOM 1439 C CA . ARG A 1 192 ? 5.669 -7.138 -2.318 1.00 97.50 192 ARG A CA 1
ATOM 1440 C C . ARG A 1 192 ? 5.295 -6.128 -1.240 1.00 97.50 192 ARG A C 1
ATOM 1442 O O . ARG A 1 192 ? 4.106 -5.938 -0.985 1.00 97.50 192 ARG A O 1
ATOM 1449 N N . ALA A 1 193 ? 6.284 -5.491 -0.614 1.00 97.38 193 ALA A N 1
ATOM 1450 C CA . ALA A 1 193 ? 6.046 -4.469 0.400 1.00 97.38 193 ALA A CA 1
ATOM 1451 C C . ALA A 1 193 ? 5.219 -3.298 -0.153 1.00 97.38 193 ALA A C 1
ATOM 1453 O O . ALA A 1 193 ? 4.228 -2.895 0.463 1.00 97.38 193 ALA A O 1
ATOM 1454 N N . ASP A 1 194 ? 5.568 -2.816 -1.348 1.00 97.56 194 ASP A N 1
ATOM 1455 C CA . ASP A 1 194 ? 4.860 -1.725 -2.019 1.00 97.56 194 ASP A CA 1
ATOM 1456 C C . ASP A 1 194 ? 3.423 -2.124 -2.369 1.00 97.56 194 ASP A C 1
ATOM 1458 O O . ASP A 1 194 ? 2.486 -1.359 -2.128 1.00 97.56 194 ASP A O 1
ATOM 1462 N N . LEU A 1 195 ? 3.221 -3.347 -2.869 1.00 98.38 195 LEU A N 1
ATOM 1463 C CA . LEU A 1 195 ? 1.889 -3.869 -3.186 1.00 98.38 195 LEU A CA 1
ATOM 1464 C C . LEU A 1 195 ? 1.002 -3.996 -1.940 1.00 98.38 195 LEU A C 1
ATOM 1466 O O . LEU A 1 195 ? -0.168 -3.614 -1.986 1.00 98.38 195 LEU A O 1
ATOM 1470 N N . TYR A 1 196 ? 1.539 -4.481 -0.815 1.00 98.50 196 TYR A N 1
ATOM 1471 C CA . TYR A 1 196 ? 0.809 -4.502 0.455 1.00 98.50 196 TYR A CA 1
ATOM 1472 C C . TYR A 1 196 ? 0.486 -3.087 0.955 1.00 98.50 196 TYR A C 1
ATOM 1474 O O . TYR A 1 196 ? -0.622 -2.848 1.440 1.00 98.50 196 TYR A O 1
ATOM 1482 N N . GLY A 1 197 ? 1.411 -2.136 0.797 1.00 98.31 197 GLY A N 1
ATOM 1483 C CA . GLY A 1 197 ? 1.186 -0.730 1.131 1.00 98.31 197 GLY A CA 1
ATOM 1484 C C . GLY A 1 197 ? 0.053 -0.104 0.313 1.00 98.31 197 GLY A C 1
ATOM 1485 O O . GLY A 1 197 ? -0.833 0.545 0.874 1.00 98.31 197 GLY A O 1
ATOM 1486 N N . GLU A 1 198 ? 0.030 -0.343 -0.999 1.00 98.50 198 GLU A N 1
ATOM 1487 C CA . GLU A 1 198 ? -1.036 0.130 -1.892 1.00 98.50 198 GLU A CA 1
ATOM 1488 C C . GLU A 1 198 ? -2.376 -0.565 -1.604 1.00 98.50 198 GLU A C 1
ATOM 1490 O O . GLU A 1 198 ? -3.418 0.091 -1.579 1.00 98.50 198 GLU A O 1
ATOM 1495 N N . MET A 1 199 ? -2.364 -1.865 -1.294 1.00 98.62 199 MET A N 1
ATOM 1496 C CA . MET A 1 199 ? -3.558 -2.598 -0.860 1.00 98.62 199 MET A CA 1
ATOM 1497 C C . MET A 1 199 ? -4.129 -2.026 0.445 1.00 98.62 199 MET A C 1
ATOM 1499 O O . MET A 1 199 ? -5.342 -1.835 0.556 1.00 98.62 199 MET A O 1
ATOM 1503 N N . GLY A 1 200 ? -3.265 -1.680 1.406 1.00 98.56 200 GLY A N 1
ATOM 1504 C CA . GLY A 1 200 ? -3.662 -0.987 2.631 1.00 98.56 200 GLY A CA 1
ATOM 1505 C C . GLY A 1 200 ? -4.285 0.379 2.351 1.00 98.56 200 GLY A C 1
ATOM 1506 O O . GLY A 1 200 ? -5.339 0.692 2.905 1.00 98.56 200 GLY A O 1
ATOM 1507 N N . ASN A 1 201 ? -3.710 1.150 1.420 1.00 98.50 201 ASN A N 1
ATOM 1508 C CA . ASN A 1 201 ? -4.276 2.430 0.982 1.00 98.50 201 ASN A CA 1
ATOM 1509 C C . ASN A 1 201 ? -5.682 2.250 0.389 1.00 98.50 201 ASN A C 1
ATOM 1511 O O . ASN A 1 201 ? -6.591 2.999 0.746 1.00 98.50 201 ASN A O 1
ATOM 1515 N N . TYR A 1 202 ? -5.895 1.237 -0.455 1.00 98.62 202 TYR A N 1
ATOM 1516 C CA . TYR A 1 202 ? -7.218 0.951 -1.011 1.00 98.62 202 TYR A CA 1
ATOM 1517 C C . TYR A 1 202 ? -8.238 0.551 0.056 1.00 98.62 202 TYR A C 1
ATOM 1519 O O . TYR A 1 202 ? -9.336 1.109 0.084 1.00 98.62 202 TYR A O 1
ATOM 1527 N N . HIS A 1 203 ? -7.889 -0.349 0.975 1.00 98.62 203 HIS A N 1
ATOM 1528 C CA . HIS A 1 203 ? -8.787 -0.695 2.080 1.00 98.62 203 HIS A CA 1
ATOM 1529 C C . HIS A 1 203 ? -9.115 0.513 2.962 1.00 98.62 203 HIS A C 1
ATOM 1531 O O . HIS A 1 203 ? -10.270 0.685 3.356 1.00 98.62 203 HIS A O 1
ATOM 1537 N N . PHE A 1 204 ? -8.131 1.378 3.213 1.00 98.56 204 PHE A N 1
ATOM 1538 C CA . PHE A 1 204 ? -8.325 2.598 3.986 1.00 98.56 204 PHE A CA 1
ATOM 1539 C C . PHE A 1 204 ? -9.305 3.551 3.293 1.00 98.56 204 PHE A C 1
ATOM 1541 O O . PHE A 1 204 ? -10.254 4.020 3.918 1.00 98.56 204 PHE A O 1
ATOM 1548 N N . THR A 1 205 ? -9.135 3.792 1.988 1.00 98.25 205 THR A N 1
ATOM 1549 C CA . THR A 1 205 ? -10.068 4.610 1.193 1.00 98.25 205 THR A CA 1
ATOM 1550 C C . THR A 1 205 ? -11.466 3.991 1.119 1.00 98.25 205 THR A C 1
ATOM 1552 O O . THR A 1 205 ? -12.451 4.721 1.079 1.00 98.25 205 THR A O 1
ATOM 1555 N N . ALA A 1 206 ? -11.575 2.660 1.146 1.00 98.19 206 ALA A N 1
ATOM 1556 C CA . ALA A 1 206 ? -12.853 1.950 1.199 1.00 98.19 206 ALA A CA 1
ATOM 1557 C C . ALA A 1 206 ? -13.526 1.970 2.591 1.00 98.19 206 ALA A C 1
ATOM 1559 O O . ALA A 1 206 ? -14.612 1.417 2.743 1.00 98.19 206 ALA A O 1
ATOM 1560 N N . GLY A 1 207 ? -12.890 2.556 3.614 1.00 98.06 207 GLY A N 1
ATOM 1561 C CA . GLY A 1 207 ? -13.393 2.573 4.993 1.00 98.06 207 GLY A CA 1
ATOM 1562 C C . GLY A 1 207 ? -13.215 1.254 5.754 1.00 98.06 207 GLY A C 1
ATOM 1563 O O . GLY A 1 207 ? -13.689 1.126 6.882 1.00 98.06 207 GLY A O 1
ATOM 1564 N N . ASN A 1 208 ? -12.515 0.270 5.182 1.00 98.38 208 ASN A N 1
ATOM 1565 C CA . ASN A 1 208 ? -12.218 -0.999 5.844 1.00 98.38 208 ASN A CA 1
ATOM 1566 C C . ASN A 1 208 ? -10.891 -0.901 6.613 1.00 98.38 208 ASN A C 1
ATOM 1568 O O . ASN A 1 208 ? -9.852 -1.399 6.174 1.00 98.38 208 ASN A O 1
ATOM 1572 N N . PHE A 1 209 ? -10.922 -0.228 7.765 1.00 98.06 209 PHE A N 1
ATOM 1573 C CA . PHE A 1 209 ? -9.718 0.052 8.555 1.00 98.06 209 PHE A CA 1
ATOM 1574 C C . PHE A 1 209 ? -9.030 -1.214 9.075 1.00 98.06 209 PHE A C 1
ATOM 1576 O O . PHE A 1 209 ? -7.805 -1.269 9.102 1.00 98.06 209 PHE A O 1
ATOM 1583 N N . THR A 1 210 ? -9.790 -2.252 9.430 1.00 98.12 210 THR A N 1
ATOM 1584 C CA . THR A 1 210 ? -9.226 -3.525 9.898 1.00 98.12 210 THR A CA 1
ATOM 1585 C C . THR A 1 210 ? -8.391 -4.197 8.808 1.00 98.12 210 THR A C 1
ATOM 1587 O O . THR A 1 210 ? -7.247 -4.573 9.061 1.00 98.12 210 THR A O 1
ATOM 1590 N N . ALA A 1 211 ? -8.918 -4.292 7.581 1.00 98.38 211 ALA A N 1
ATOM 1591 C CA . ALA A 1 211 ? -8.165 -4.847 6.457 1.00 98.38 211 ALA A CA 1
ATOM 1592 C C . ALA A 1 211 ? -6.983 -3.950 6.052 1.00 98.38 211 ALA A C 1
ATOM 1594 O O . ALA A 1 211 ? -5.923 -4.457 5.688 1.00 98.38 211 ALA A O 1
ATOM 1595 N N . ALA A 1 212 ? -7.136 -2.625 6.160 1.00 98.56 212 ALA A N 1
ATOM 1596 C CA . ALA A 1 212 ? -6.058 -1.680 5.883 1.00 98.56 212 ALA A CA 1
ATOM 1597 C C . ALA A 1 212 ? -4.862 -1.878 6.823 1.00 98.56 212 ALA A C 1
ATOM 1599 O O . ALA A 1 212 ? -3.734 -2.005 6.354 1.00 98.56 212 ALA A O 1
ATOM 1600 N N . LEU A 1 213 ? -5.108 -1.961 8.136 1.00 98.50 213 LEU A N 1
ATOM 1601 C CA . LEU A 1 213 ? -4.063 -2.190 9.141 1.00 98.50 213 LEU A CA 1
ATOM 1602 C C . LEU A 1 213 ? -3.369 -3.544 8.926 1.00 98.50 213 LEU A C 1
ATOM 1604 O O . LEU A 1 213 ? -2.145 -3.599 8.908 1.00 98.50 213 LEU A O 1
ATOM 1608 N N . ALA A 1 214 ? -4.124 -4.609 8.640 1.00 98.50 214 ALA A N 1
ATOM 1609 C CA . ALA A 1 214 ? -3.541 -5.920 8.339 1.00 98.50 214 ALA A CA 1
ATOM 1610 C C . ALA A 1 214 ? -2.647 -5.908 7.078 1.00 98.50 214 ALA A C 1
ATOM 1612 O O . ALA A 1 214 ? -1.597 -6.562 7.035 1.00 98.50 214 ALA A O 1
ATOM 1613 N N . ALA A 1 215 ? -3.037 -5.152 6.047 1.00 98.56 215 ALA A N 1
ATOM 1614 C CA . ALA A 1 215 ? -2.224 -4.965 4.849 1.00 98.56 215 ALA A CA 1
ATOM 1615 C C . ALA A 1 215 ? -0.952 -4.152 5.146 1.00 98.56 215 ALA A C 1
ATOM 1617 O O . ALA A 1 215 ? 0.131 -4.534 4.704 1.00 98.56 215 ALA A O 1
ATOM 1618 N N . TYR A 1 216 ? -1.046 -3.090 5.950 1.00 98.62 216 TYR A N 1
ATOM 1619 C CA . TYR A 1 216 ? 0.120 -2.317 6.383 1.00 98.62 216 TYR A CA 1
ATOM 1620 C C . TYR A 1 216 ? 1.090 -3.131 7.249 1.00 98.62 216 TYR A C 1
ATOM 1622 O O . TYR A 1 216 ? 2.299 -3.046 7.032 1.00 98.62 216 TYR A O 1
ATOM 1630 N N . ASP A 1 217 ? 0.594 -3.981 8.151 1.00 98.50 217 ASP A N 1
ATOM 1631 C CA . ASP A 1 217 ? 1.433 -4.916 8.913 1.00 98.50 217 ASP A CA 1
ATOM 1632 C C . ASP A 1 217 ? 2.173 -5.883 7.983 1.00 98.50 217 ASP A C 1
ATOM 1634 O O . ASP A 1 217 ? 3.346 -6.191 8.192 1.00 98.50 217 ASP A O 1
ATOM 1638 N N . SER A 1 218 ? 1.495 -6.364 6.938 1.00 98.12 218 SER A N 1
ATOM 1639 C CA . SER A 1 218 ? 2.099 -7.246 5.935 1.00 98.12 218 SER A CA 1
ATOM 1640 C C . SER A 1 218 ? 3.183 -6.525 5.128 1.00 98.12 218 SER A C 1
ATOM 1642 O O . SER A 1 218 ? 4.236 -7.106 4.871 1.00 98.12 218 SER A O 1
ATOM 1644 N N . ALA A 1 219 ? 2.975 -5.246 4.800 1.00 98.12 219 ALA A N 1
ATOM 1645 C CA . ALA A 1 219 ? 3.983 -4.412 4.149 1.00 98.12 219 ALA A CA 1
ATOM 1646 C C . ALA A 1 219 ? 5.219 -4.206 5.038 1.00 98.12 219 ALA A C 1
ATOM 1648 O O . ALA A 1 219 ? 6.341 -4.419 4.585 1.00 98.12 219 ALA A O 1
ATOM 1649 N N . LEU A 1 220 ? 5.023 -3.873 6.320 1.00 98.00 220 LEU A N 1
ATOM 1650 C CA . LEU A 1 220 ? 6.117 -3.699 7.283 1.00 98.00 220 LEU A CA 1
ATOM 1651 C C . LEU A 1 220 ? 6.937 -4.984 7.465 1.00 98.00 220 LEU A C 1
ATOM 1653 O O . LEU A 1 220 ? 8.159 -4.913 7.567 1.00 98.00 220 LEU A O 1
ATOM 1657 N N . LYS A 1 221 ? 6.289 -6.157 7.460 1.00 97.19 221 LYS A N 1
ATOM 1658 C CA . LYS A 1 221 ? 6.977 -7.460 7.529 1.00 97.19 221 LYS A CA 1
ATOM 1659 C C . LYS A 1 221 ? 7.793 -7.770 6.274 1.00 97.19 221 LYS A C 1
ATOM 1661 O O . LYS A 1 221 ? 8.828 -8.417 6.390 1.00 97.19 221 LYS A O 1
ATOM 1666 N N . ALA A 1 222 ? 7.325 -7.337 5.103 1.00 96.56 222 ALA A N 1
ATOM 1667 C CA . ALA A 1 222 ? 8.001 -7.565 3.828 1.00 96.56 222 ALA A CA 1
ATOM 1668 C C . ALA A 1 222 ? 9.180 -6.604 3.583 1.00 96.56 222 ALA A C 1
ATOM 1670 O O . ALA A 1 222 ? 10.061 -6.927 2.792 1.00 96.56 222 ALA A O 1
ATOM 1671 N N . LEU A 1 223 ? 9.214 -5.445 4.250 1.00 96.94 223 LEU A N 1
ATOM 1672 C CA . LEU A 1 223 ? 10.304 -4.479 4.103 1.00 96.94 223 LEU A CA 1
ATOM 1673 C C . LEU A 1 223 ? 11.608 -4.939 4.783 1.00 96.94 223 LEU A C 1
ATOM 1675 O O . LEU A 1 223 ? 11.552 -5.484 5.900 1.00 96.94 223 LEU A O 1
ATOM 1679 N N . PRO A 1 224 ? 12.772 -4.615 4.181 1.00 96.06 224 PRO A N 1
ATOM 1680 C CA . PRO A 1 224 ? 14.053 -4.571 4.882 1.00 96.06 224 PRO A CA 1
ATOM 1681 C C . PRO A 1 224 ? 13.982 -3.656 6.111 1.00 96.06 224 PRO A C 1
ATOM 1683 O O . PRO A 1 224 ? 13.234 -2.675 6.129 1.00 96.06 224 PRO A O 1
ATOM 1686 N N . GLU A 1 225 ? 14.745 -3.974 7.155 1.00 95.81 225 GLU A N 1
ATOM 1687 C CA . GLU A 1 225 ? 14.698 -3.264 8.441 1.00 95.81 225 GLU A CA 1
ATOM 1688 C C . GLU A 1 225 ? 15.032 -1.771 8.286 1.00 95.81 225 GLU A C 1
ATOM 1690 O O . GLU A 1 225 ? 14.348 -0.909 8.844 1.00 95.81 225 GLU A O 1
ATOM 1695 N N . GLU A 1 226 ? 16.016 -1.461 7.443 1.00 95.50 226 GLU A N 1
ATOM 1696 C CA . GLU A 1 226 ? 16.457 -0.107 7.113 1.00 95.50 226 GLU A CA 1
ATOM 1697 C C . GLU A 1 226 ? 15.349 0.768 6.499 1.00 95.50 226 GLU A C 1
ATOM 1699 O O . GLU A 1 226 ? 15.289 1.973 6.769 1.00 95.50 226 GLU A O 1
ATOM 1704 N N . ASP A 1 227 ? 14.424 0.165 5.750 1.00 96.31 227 ASP A N 1
ATOM 1705 C CA . ASP A 1 227 ? 13.352 0.870 5.043 1.00 96.31 227 ASP A CA 1
ATOM 1706 C C . ASP A 1 227 ? 12.078 1.012 5.895 1.00 96.31 227 ASP A C 1
ATOM 1708 O O . ASP A 1 227 ? 11.255 1.913 5.669 1.00 96.31 227 ASP A O 1
ATOM 1712 N N . ARG A 1 228 ? 11.919 0.186 6.943 1.00 97.12 228 ARG A N 1
ATOM 1713 C CA . ARG A 1 228 ? 10.742 0.227 7.833 1.00 97.12 228 ARG A CA 1
ATOM 1714 C C . ARG A 1 228 ? 10.586 1.570 8.521 1.00 97.12 228 ARG A C 1
ATOM 1716 O O . ARG A 1 228 ? 9.462 2.044 8.670 1.00 97.12 228 ARG A O 1
ATOM 1723 N N . ILE A 1 229 ? 11.680 2.226 8.913 1.00 97.50 229 ILE A N 1
ATOM 1724 C CA . ILE A 1 229 ? 11.638 3.476 9.693 1.00 97.50 229 ILE A CA 1
ATOM 1725 C C . ILE A 1 229 ? 10.813 4.561 8.983 1.00 97.50 229 ILE A C 1
ATOM 1727 O O . ILE A 1 229 ? 10.022 5.267 9.623 1.00 97.50 229 ILE A O 1
ATOM 1731 N N . ALA A 1 230 ? 10.967 4.693 7.662 1.00 96.44 230 ALA A N 1
ATOM 1732 C CA . ALA A 1 230 ? 10.218 5.668 6.874 1.00 96.44 230 ALA A CA 1
ATOM 1733 C C . ALA A 1 230 ? 8.716 5.337 6.852 1.00 96.44 230 ALA A C 1
ATOM 1735 O O . ALA A 1 230 ? 7.881 6.223 7.075 1.00 96.44 230 ALA A O 1
ATOM 1736 N N . MET A 1 231 ? 8.374 4.061 6.658 1.00 97.25 231 MET A N 1
ATOM 1737 C CA . MET A 1 231 ? 6.989 3.592 6.651 1.00 97.25 231 MET A CA 1
ATOM 1738 C C . MET A 1 231 ? 6.332 3.709 8.035 1.00 97.25 231 MET A C 1
ATOM 1740 O O . MET A 1 231 ? 5.222 4.230 8.133 1.00 97.25 231 MET A O 1
ATOM 1744 N N . LEU A 1 232 ? 7.031 3.346 9.117 1.00 98.12 232 LEU A N 1
ATOM 1745 C CA . LEU A 1 232 ? 6.548 3.487 10.497 1.00 98.12 232 LEU A CA 1
ATOM 1746 C C . LEU A 1 232 ? 6.204 4.941 10.830 1.00 98.12 232 LEU A C 1
ATOM 1748 O O . LEU A 1 232 ? 5.162 5.213 11.429 1.00 98.12 232 LEU A O 1
ATOM 1752 N N . ARG A 1 233 ? 7.043 5.898 10.410 1.00 97.75 233 ARG A N 1
ATOM 1753 C CA . ARG A 1 233 ? 6.774 7.330 10.614 1.00 97.75 233 ARG A CA 1
ATOM 1754 C C . ARG A 1 233 ? 5.505 7.777 9.888 1.00 97.75 233 ARG A C 1
ATOM 1756 O O . ARG A 1 233 ? 4.728 8.541 10.457 1.00 97.75 233 ARG A O 1
ATOM 1763 N N . ARG A 1 234 ? 5.293 7.301 8.658 1.00 97.88 234 ARG A N 1
ATOM 1764 C CA . ARG A 1 234 ? 4.099 7.612 7.856 1.00 97.88 234 ARG A CA 1
ATOM 1765 C C . ARG A 1 234 ? 2.829 6.992 8.445 1.00 97.88 234 ARG A C 1
ATOM 1767 O O . ARG A 1 234 ? 1.787 7.640 8.433 1.00 97.88 234 ARG A O 1
ATOM 1774 N N . LEU A 1 235 ? 2.911 5.762 8.951 1.00 97.94 235 LEU A N 1
ATOM 1775 C CA . LEU A 1 235 ? 1.764 5.017 9.477 1.00 97.94 235 LEU A CA 1
ATOM 1776 C C . LEU A 1 235 ? 1.397 5.384 10.919 1.00 97.94 235 LEU A C 1
ATOM 1778 O O . LEU A 1 235 ? 0.253 5.176 11.315 1.00 97.94 235 LEU A O 1
ATOM 1782 N N . ALA A 1 236 ? 2.315 5.970 11.692 1.00 98.19 236 ALA A N 1
ATOM 1783 C CA . ALA A 1 236 ? 2.083 6.364 13.083 1.00 98.19 236 ALA A CA 1
ATOM 1784 C C . ALA A 1 236 ? 0.738 7.080 13.346 1.00 98.19 236 ALA A C 1
ATOM 1786 O O . ALA A 1 236 ? 0.006 6.602 14.210 1.00 98.19 236 ALA A O 1
ATOM 1787 N N . PRO A 1 237 ? 0.349 8.153 12.624 1.00 98.25 237 PRO A N 1
ATOM 1788 C CA . PRO A 1 237 ? -0.938 8.818 12.862 1.00 98.25 237 PRO A CA 1
ATOM 1789 C C . PRO A 1 237 ? -2.160 7.958 12.497 1.00 98.25 237 PRO A C 1
ATOM 1791 O O . PRO A 1 237 ? -3.239 8.166 13.047 1.00 98.25 237 PRO A O 1
ATOM 1794 N N . ILE A 1 238 ? -2.014 6.999 11.576 1.00 97.94 238 ILE A N 1
ATOM 1795 C CA . ILE A 1 238 ? -3.092 6.072 11.205 1.00 97.94 238 ILE A CA 1
ATOM 1796 C C . ILE A 1 238 ? -3.300 5.065 12.339 1.00 97.94 238 ILE A C 1
ATOM 1798 O O . ILE A 1 238 ? -4.425 4.886 12.799 1.00 97.94 238 ILE A O 1
ATOM 1802 N N . TYR A 1 239 ? -2.223 4.451 12.834 1.00 98.06 239 TYR A N 1
ATOM 1803 C CA . TYR A 1 239 ? -2.318 3.483 13.930 1.00 98.06 239 TYR A CA 1
ATOM 1804 C C . TYR A 1 239 ? -2.813 4.137 15.214 1.00 98.06 239 TYR A C 1
ATOM 1806 O O . TYR A 1 239 ? -3.670 3.566 15.875 1.00 98.06 239 TYR A O 1
ATOM 1814 N N . ASP A 1 240 ? -2.352 5.349 15.524 1.00 97.88 240 ASP A N 1
ATOM 1815 C CA . ASP A 1 240 ? -2.811 6.107 16.692 1.00 97.88 240 ASP A CA 1
ATOM 1816 C C . ASP A 1 240 ? -4.335 6.312 16.710 1.00 97.88 240 ASP A C 1
ATOM 1818 O O . ASP A 1 240 ? -4.963 6.250 17.761 1.00 97.88 240 ASP A O 1
ATOM 1822 N N . ARG A 1 241 ? -4.946 6.498 15.531 1.00 98.31 241 ARG A N 1
ATOM 1823 C CA . ARG A 1 241 ? -6.390 6.722 15.402 1.00 98.31 241 ARG A CA 1
ATOM 1824 C C . ARG A 1 241 ? -7.212 5.437 15.299 1.00 98.31 241 ARG A C 1
ATOM 1826 O O . ARG A 1 241 ? -8.325 5.405 15.816 1.00 98.31 241 ARG A O 1
ATOM 1833 N N . TYR A 1 242 ? -6.728 4.435 14.567 1.00 97.94 242 TYR A N 1
ATOM 1834 C CA . TYR A 1 242 ? -7.560 3.303 14.136 1.00 97.94 242 TYR A CA 1
ATOM 1835 C C . TYR A 1 242 ? -7.155 1.953 14.736 1.00 97.94 242 TYR A C 1
ATOM 1837 O O . TYR A 1 242 ? -7.950 1.017 14.682 1.00 97.94 242 TYR A O 1
ATOM 1845 N N . HIS A 1 243 ? -5.949 1.820 15.294 1.00 98.12 243 HIS A N 1
ATOM 1846 C CA . HIS A 1 243 ? -5.501 0.573 15.911 1.00 98.12 243 HIS A CA 1
ATOM 1847 C C . HIS A 1 243 ? -5.782 0.599 17.427 1.00 98.12 243 HIS A C 1
ATOM 1849 O O . HIS A 1 243 ? -5.471 1.597 18.074 1.00 98.12 243 HIS A O 1
ATOM 1855 N N . PRO A 1 244 ? -6.302 -0.480 18.047 1.00 97.56 244 PRO A N 1
ATOM 1856 C CA . PRO A 1 244 ? -6.657 -0.482 19.474 1.00 97.56 244 PRO A CA 1
ATOM 1857 C C . PRO A 1 244 ? -5.466 -0.231 20.410 1.00 97.56 244 PRO A C 1
ATOM 1859 O O . PRO A 1 244 ? -5.613 0.416 21.439 1.00 97.56 244 PRO A O 1
ATOM 1862 N N . ALA A 1 245 ? -4.272 -0.704 20.043 1.00 97.81 245 ALA A N 1
ATOM 1863 C CA . ALA A 1 245 ? -3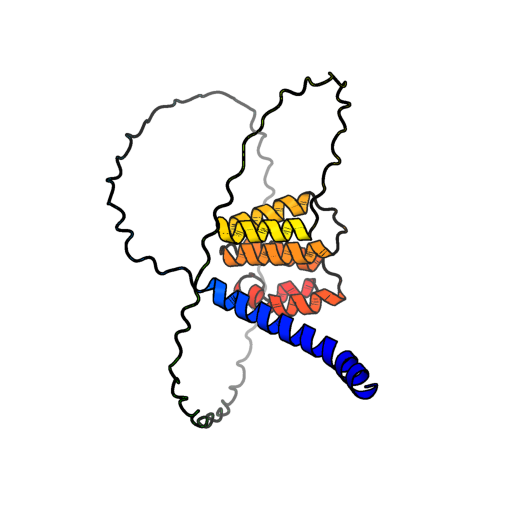.033 -0.421 20.778 1.00 97.81 245 ALA A CA 1
ATOM 1864 C C . ALA A 1 245 ? -2.338 0.886 20.329 1.00 97.81 245 ALA A C 1
ATOM 1866 O O . ALA A 1 245 ? -1.230 1.196 20.775 1.00 97.81 245 ALA A O 1
ATOM 1867 N N . GLY A 1 246 ? -2.953 1.646 19.420 1.00 96.75 246 GLY A N 1
ATOM 1868 C CA . GLY A 1 246 ? -2.415 2.900 18.912 1.00 96.75 246 GLY A CA 1
ATOM 1869 C C . GLY A 1 246 ? -1.019 2.749 18.305 1.00 96.75 246 GLY A C 1
ATOM 1870 O O . GLY A 1 246 ? -0.661 1.719 17.724 1.00 96.75 246 GLY A O 1
ATOM 1871 N N . ARG A 1 247 ? -0.188 3.776 18.507 1.00 96.19 247 ARG A N 1
ATOM 1872 C CA . ARG A 1 247 ? 1.208 3.803 18.051 1.00 96.19 247 ARG A CA 1
ATOM 1873 C C . ARG A 1 247 ? 2.109 2.753 18.714 1.00 96.19 247 ARG A C 1
ATOM 1875 O O . ARG A 1 247 ? 3.101 2.376 18.100 1.00 96.19 247 ARG A O 1
ATOM 1882 N N . SER A 1 248 ? 1.777 2.269 19.915 1.00 97.56 248 SER A N 1
ATOM 1883 C CA . SER A 1 248 ? 2.606 1.275 20.625 1.00 97.56 248 SER A CA 1
ATOM 1884 C C . SER A 1 248 ? 2.722 -0.049 19.863 1.00 97.56 248 SER A C 1
ATOM 1886 O O . SER A 1 248 ? 3.749 -0.717 19.919 1.00 97.56 248 SER A O 1
ATOM 1888 N N . HIS A 1 249 ? 1.714 -0.388 19.050 1.00 97.94 249 HIS A N 1
ATOM 1889 C CA . HIS A 1 249 ? 1.762 -1.561 18.178 1.00 97.94 249 HIS A CA 1
ATOM 1890 C C . HIS A 1 249 ? 2.925 -1.512 17.180 1.00 97.94 249 HIS A C 1
ATOM 1892 O O . HIS A 1 249 ? 3.502 -2.541 16.848 1.00 97.94 249 HIS A O 1
ATOM 1898 N N . LEU A 1 250 ? 3.298 -0.316 16.718 1.00 97.69 250 LEU A N 1
ATOM 1899 C CA . LEU A 1 250 ? 4.370 -0.140 15.741 1.00 97.69 250 LEU A CA 1
ATOM 1900 C C . LEU A 1 250 ? 5.765 -0.402 16.320 1.00 97.69 250 LEU A C 1
ATOM 1902 O O . LEU A 1 250 ? 6.714 -0.552 15.552 1.00 97.69 250 LEU A O 1
ATOM 1906 N N . ASP A 1 251 ? 5.909 -0.464 17.645 1.00 97.19 251 ASP A N 1
ATOM 1907 C CA . ASP A 1 251 ? 7.200 -0.717 18.286 1.00 97.19 251 ASP A CA 1
ATOM 1908 C C . ASP A 1 251 ? 7.703 -2.149 18.032 1.00 97.19 251 ASP A C 1
ATOM 1910 O O . ASP A 1 251 ? 8.907 -2.366 18.057 1.00 97.19 251 ASP A O 1
ATOM 1914 N N . GLN A 1 252 ? 6.823 -3.100 17.691 1.00 97.50 252 GLN A N 1
ATOM 1915 C CA . GLN A 1 252 ? 7.217 -4.474 17.335 1.00 97.50 252 GLN A CA 1
ATOM 1916 C C . GLN A 1 252 ? 7.935 -4.588 15.975 1.00 97.50 252 GLN A C 1
ATOM 1918 O O . GLN A 1 252 ? 8.458 -5.648 15.642 1.00 97.50 252 GLN A O 1
ATOM 1923 N N . PHE A 1 253 ? 7.878 -3.533 15.154 1.00 96.81 253 PHE A N 1
ATOM 1924 C CA . PHE A 1 253 ? 8.468 -3.490 13.812 1.00 96.81 253 PHE A CA 1
ATOM 1925 C C . PHE A 1 253 ? 9.747 -2.643 13.745 1.00 96.81 253 PHE A C 1
ATOM 1927 O O . PHE A 1 253 ? 10.304 -2.490 12.654 1.00 96.81 253 PHE A O 1
ATOM 1934 N N . ARG A 1 254 ? 10.157 -2.055 14.875 1.00 93.12 254 ARG A N 1
ATOM 1935 C CA . ARG A 1 254 ? 11.457 -1.398 15.037 1.00 93.12 254 ARG A CA 1
ATOM 1936 C C . ARG A 1 254 ? 12.528 -2.418 15.371 1.00 93.12 254 ARG A C 1
ATOM 1938 O O . ARG A 1 254 ? 13.675 -2.112 15.008 1.00 93.12 254 ARG A O 1
#

pLDDT: mean 78.89, std 18.56, range [46.34, 98.62]